Protein AF-A0A327RS20-F1 (afdb_monomer)

Organism: NCBI:txid188932

Solvent-accessible surface area (backbone atoms only — not comparable to full-atom values): 14184 Å² total; per-residue (Å²): 137,84,82,77,78,81,76,79,74,78,76,72,39,46,34,54,63,56,51,55,46,51,75,77,32,100,65,52,97,53,67,91,37,79,45,35,39,36,22,30,31,40,72,66,83,65,74,75,56,94,64,29,36,74,29,38,33,25,24,76,92,43,95,42,57,36,40,31,38,34,41,59,78,61,49,75,76,58,55,66,56,35,26,35,31,33,29,26,34,62,42,77,47,77,73,51,96,92,40,71,48,65,34,37,40,52,74,46,79,79,44,73,41,81,66,62,36,78,44,50,72,76,53,45,53,52,52,49,54,48,62,73,67,46,86,60,60,56,70,60,51,53,52,49,34,55,73,70,76,40,60,52,36,36,41,36,39,28,37,70,90,58,80,55,67,64,56,50,54,60,74,60,35,81,91,48,50,88,56,42,45,77,42,84,44,71,35,53,72,65,37,60,68,49,49,53,52,49,55,74,71,49,92,67,48,66,79,32,39,71,41,85,51,80,79,94,75,88,50,70,67,44,69,72,35,64,70,54,48,51,54,51,64,74,46,52,54,60,69,83,87,132

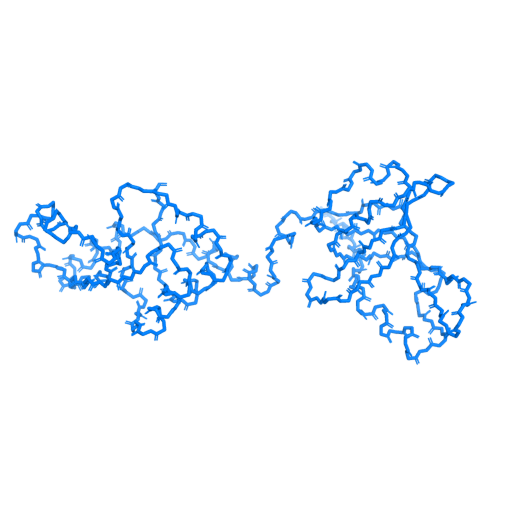Structure (mmCIF, N/CA/C/O backbone):
data_AF-A0A327RS20-F1
#
_entry.id   AF-A0A327RS20-F1
#
loop_
_atom_site.group_PDB
_atom_site.id
_atom_site.type_symbol
_atom_site.label_atom_id
_atom_site.label_alt_id
_atom_site.label_comp_id
_atom_site.label_asym_id
_atom_site.label_entity_id
_atom_site.label_seq_id
_atom_site.pdbx_PDB_ins_code
_atom_site.Cartn_x
_atom_site.Cartn_y
_atom_site.Cartn_z
_atom_site.occupancy
_atom_site.B_iso_or_equiv
_atom_site.auth_seq_id
_atom_site.auth_comp_id
_atom_site.auth_asym_id
_atom_site.auth_atom_id
_atom_site.pdbx_PDB_model_num
ATOM 1 N N . MET A 1 1 ? 6.633 -42.387 -8.926 1.00 34.69 1 MET A N 1
ATOM 2 C CA . MET A 1 1 ? 7.383 -41.330 -8.216 1.00 34.69 1 MET A CA 1
ATOM 3 C C . MET A 1 1 ? 7.600 -40.194 -9.208 1.00 34.69 1 MET A C 1
ATOM 5 O O . MET A 1 1 ? 8.486 -40.287 -10.042 1.00 34.69 1 MET A O 1
ATOM 9 N N . GLN A 1 2 ? 6.684 -39.222 -9.250 1.00 31.64 2 GLN A N 1
ATOM 10 C CA . GLN A 1 2 ? 6.751 -38.105 -10.198 1.00 31.64 2 GLN A CA 1
ATOM 11 C C . GLN A 1 2 ? 7.570 -36.980 -9.565 1.00 31.64 2 GLN A C 1
ATOM 13 O O . GLN A 1 2 ? 7.141 -36.352 -8.600 1.00 31.64 2 GLN A O 1
ATOM 18 N N . THR A 1 3 ? 8.768 -36.761 -10.093 1.00 33.66 3 THR A N 1
ATOM 19 C CA . THR A 1 3 ? 9.611 -35.603 -9.806 1.00 33.66 3 THR A CA 1
ATOM 20 C C . THR A 1 3 ? 8.895 -34.351 -10.307 1.00 33.66 3 THR A C 1
ATOM 22 O O . THR A 1 3 ? 8.818 -34.096 -11.509 1.00 33.66 3 THR A O 1
ATOM 25 N N . ARG A 1 4 ? 8.337 -33.568 -9.379 1.00 33.25 4 ARG A N 1
ATOM 26 C CA . ARG A 1 4 ? 7.899 -32.200 -9.662 1.00 33.25 4 ARG A CA 1
ATOM 27 C C . ARG A 1 4 ? 9.139 -31.394 -10.050 1.00 33.25 4 ARG A C 1
ATOM 29 O O . ARG A 1 4 ? 10.026 -31.203 -9.224 1.00 33.25 4 ARG A O 1
ATOM 36 N N . LYS A 1 5 ? 9.206 -30.951 -11.309 1.00 33.50 5 LYS A N 1
ATOM 37 C CA . LYS A 1 5 ? 10.106 -29.873 -11.728 1.00 33.50 5 LYS A CA 1
ATOM 38 C C . LYS A 1 5 ? 9.720 -28.634 -10.919 1.00 33.50 5 LYS A C 1
ATOM 40 O O . LYS A 1 5 ? 8.650 -28.077 -11.148 1.00 33.50 5 LYS A O 1
ATOM 45 N N . ASN A 1 6 ? 10.557 -28.248 -9.960 1.00 32.69 6 ASN A N 1
ATOM 46 C CA . ASN A 1 6 ? 10.561 -26.881 -9.455 1.00 32.69 6 ASN A CA 1
ATOM 47 C C . ASN A 1 6 ? 10.967 -26.008 -10.643 1.00 32.69 6 ASN A C 1
ATOM 49 O O . ASN A 1 6 ? 12.078 -26.133 -11.151 1.00 32.69 6 ASN A O 1
ATOM 53 N N . ILE A 1 7 ? 10.024 -25.234 -11.167 1.00 41.06 7 ILE A N 1
ATOM 54 C CA . ILE A 1 7 ? 10.326 -24.178 -12.126 1.00 41.06 7 ILE A CA 1
ATOM 55 C C . ILE A 1 7 ? 10.835 -23.032 -11.255 1.00 41.06 7 ILE A C 1
ATOM 57 O O . ILE A 1 7 ? 10.050 -22.458 -10.501 1.00 41.06 7 ILE A O 1
ATOM 61 N N . ASP A 1 8 ? 12.144 -22.780 -11.282 1.00 44.31 8 ASP A N 1
ATOM 62 C CA . ASP A 1 8 ? 12.759 -21.669 -10.555 1.00 44.31 8 ASP A CA 1
ATOM 63 C C . ASP A 1 8 ? 12.060 -20.366 -10.964 1.00 44.31 8 ASP A C 1
ATOM 65 O O . ASP A 1 8 ? 12.085 -19.976 -12.135 1.00 44.31 8 ASP A O 1
ATOM 69 N N . LYS A 1 9 ? 11.387 -19.708 -10.010 1.00 49.38 9 LYS A N 1
ATOM 70 C CA . LYS A 1 9 ? 10.829 -18.369 -10.230 1.00 49.38 9 LYS A CA 1
ATOM 71 C C . LYS A 1 9 ? 12.007 -17.444 -10.580 1.00 49.38 9 LYS A C 1
ATOM 73 O O . LYS A 1 9 ? 13.006 -17.475 -9.855 1.00 49.38 9 LYS A O 1
ATOM 78 N N . PRO A 1 10 ? 11.934 -16.648 -11.664 1.00 59.75 10 PRO A N 1
ATOM 79 C CA . PRO A 1 10 ? 13.003 -15.716 -11.999 1.00 59.75 10 PRO A CA 1
ATOM 80 C C . PRO A 1 10 ? 13.265 -14.771 -10.823 1.00 59.75 10 PRO A C 1
ATOM 82 O O . PRO A 1 10 ? 12.340 -14.371 -10.116 1.00 59.75 10 PRO A O 1
ATOM 85 N N . PHE A 1 11 ? 14.538 -14.442 -10.599 1.00 71.12 11 PHE A N 1
ATOM 86 C CA . PHE A 1 11 ? 14.925 -13.523 -9.536 1.00 71.12 11 PHE A CA 1
ATOM 87 C C . PHE A 1 11 ? 14.352 -12.129 -9.829 1.00 71.12 11 PHE A C 1
ATOM 89 O O . PHE A 1 11 ? 14.572 -11.579 -10.909 1.00 71.12 11 PHE A O 1
ATOM 96 N N . THR A 1 12 ? 13.623 -11.573 -8.865 1.00 79.94 12 THR A N 1
ATOM 97 C CA . THR A 1 12 ? 12.959 -10.272 -8.982 1.00 79.94 12 THR A CA 1
ATOM 98 C C . THR A 1 12 ? 13.826 -9.178 -8.362 1.00 79.94 12 THR A C 1
ATOM 100 O O . THR A 1 12 ? 14.271 -9.301 -7.222 1.00 79.94 12 THR A O 1
ATOM 103 N N . TYR A 1 13 ? 14.047 -8.089 -9.096 1.00 81.69 13 TYR A N 1
ATOM 104 C CA . TYR A 1 13 ? 14.856 -6.950 -8.667 1.00 81.69 13 TYR A CA 1
ATOM 105 C C . TYR A 1 13 ? 13.998 -5.736 -8.302 1.00 81.69 13 TYR A C 1
ATOM 107 O O . TYR A 1 13 ? 12.949 -5.488 -8.895 1.00 81.69 13 TYR A O 1
ATOM 115 N N . TYR A 1 14 ? 14.491 -4.926 -7.366 1.00 81.25 14 TYR A N 1
ATOM 116 C CA . TYR A 1 14 ? 13.910 -3.624 -7.042 1.00 81.25 14 TYR A CA 1
ATOM 117 C C . TYR A 1 14 ? 14.584 -2.493 -7.841 1.00 81.25 14 TYR A C 1
ATOM 119 O O . TYR A 1 14 ? 15.790 -2.580 -8.105 1.00 81.25 14 TYR A O 1
ATOM 127 N N . PRO A 1 15 ? 13.866 -1.393 -8.155 1.00 85.12 15 PRO A N 1
ATOM 128 C CA . PRO A 1 15 ? 14.416 -0.247 -8.878 1.00 85.12 15 PRO A CA 1
ATOM 129 C C . PRO A 1 15 ? 15.707 0.309 -8.265 1.00 85.12 15 PRO A C 1
ATOM 131 O O . PRO A 1 15 ? 16.679 0.521 -8.987 1.00 85.12 15 PRO A O 1
ATOM 134 N N . TRP A 1 16 ? 15.763 0.466 -6.938 1.00 78.19 16 TRP A N 1
ATOM 135 C CA . TRP A 1 16 ? 16.943 0.985 -6.234 1.00 78.19 16 TRP A CA 1
ATOM 136 C C . TRP A 1 16 ? 18.205 0.150 -6.477 1.00 78.19 16 TRP A C 1
ATOM 138 O O . TRP A 1 16 ? 19.289 0.694 -6.686 1.00 78.19 16 TRP A O 1
ATOM 148 N N . TYR A 1 17 ? 18.068 -1.179 -6.504 1.00 77.88 17 TYR A N 1
ATOM 149 C CA . TYR A 1 17 ? 19.199 -2.083 -6.684 1.00 77.88 17 TYR A CA 1
ATOM 150 C C . TYR A 1 17 ? 19.793 -1.922 -8.081 1.00 77.88 17 TYR A C 1
ATOM 152 O O . TYR A 1 17 ? 21.011 -1.848 -8.240 1.00 77.88 17 TYR A O 1
ATOM 160 N N . ILE A 1 18 ? 18.925 -1.800 -9.087 1.00 82.94 18 ILE A N 1
ATOM 161 C CA . ILE A 1 18 ? 19.321 -1.565 -10.474 1.00 82.94 18 ILE A CA 1
ATOM 162 C C . ILE A 1 18 ? 20.038 -0.222 -10.589 1.00 82.94 18 ILE A C 1
ATOM 164 O O . ILE A 1 18 ? 21.162 -0.172 -11.083 1.00 82.94 18 ILE A O 1
ATOM 168 N N . LEU A 1 19 ? 19.425 0.852 -10.091 1.00 84.06 19 LEU A N 1
ATOM 169 C CA . LEU A 1 19 ? 19.996 2.197 -10.164 1.00 84.06 19 LEU A CA 1
ATOM 170 C C . LEU A 1 19 ? 21.362 2.273 -9.476 1.00 84.06 19 LEU A C 1
ATOM 172 O O . LEU A 1 19 ? 22.294 2.845 -10.034 1.00 84.06 19 LEU A O 1
ATOM 176 N N . ASN A 1 20 ? 21.524 1.625 -8.321 1.00 80.25 20 ASN A N 1
ATOM 177 C CA . ASN A 1 20 ? 22.802 1.591 -7.618 1.00 80.25 20 ASN A CA 1
ATOM 178 C C . ASN A 1 20 ? 23.910 0.882 -8.424 1.00 80.25 20 ASN A C 1
ATOM 180 O O . ASN A 1 20 ? 25.063 1.305 -8.381 1.00 80.25 20 ASN A O 1
ATOM 184 N N . GLN A 1 21 ? 23.588 -0.157 -9.204 1.00 79.06 21 GLN A N 1
ATOM 185 C CA . GLN A 1 21 ? 24.579 -0.803 -10.078 1.00 79.06 21 GLN A CA 1
ATOM 186 C C . GLN A 1 21 ? 25.060 0.136 -11.196 1.00 79.06 21 GLN A C 1
ATOM 188 O O . GLN A 1 21 ? 26.256 0.194 -11.472 1.00 79.06 21 GLN A O 1
ATOM 193 N 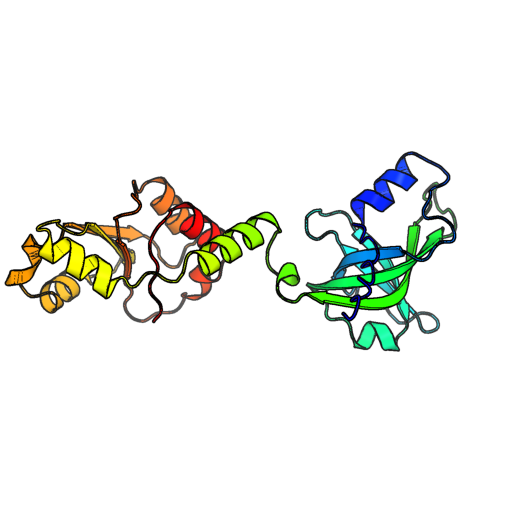N . TYR A 1 22 ? 24.155 0.909 -11.803 1.00 81.62 22 TYR A N 1
ATOM 194 C CA . TYR A 1 22 ? 24.504 1.856 -12.872 1.00 81.62 22 TYR A CA 1
ATOM 195 C C . TYR A 1 22 ? 25.132 3.160 -12.358 1.00 81.62 22 TYR A C 1
ATOM 197 O O . TYR A 1 22 ? 25.942 3.760 -13.056 1.00 81.62 22 TYR A O 1
ATOM 205 N N . ASN A 1 23 ? 24.818 3.590 -11.134 1.00 79.25 23 ASN A N 1
ATOM 206 C CA . ASN A 1 23 ? 25.455 4.764 -10.527 1.00 79.25 23 ASN A CA 1
ATOM 207 C C . ASN A 1 23 ? 26.955 4.550 -10.293 1.00 79.25 23 ASN A C 1
ATOM 209 O O . ASN A 1 23 ? 27.739 5.490 -10.394 1.00 79.25 23 ASN A O 1
ATOM 213 N N . ASN A 1 24 ? 27.350 3.314 -9.988 1.00 74.56 24 ASN A N 1
ATOM 214 C CA . ASN A 1 24 ? 28.729 2.976 -9.644 1.00 74.56 24 ASN A CA 1
ATOM 215 C C . ASN A 1 24 ? 29.522 2.387 -10.821 1.00 74.56 24 ASN A C 1
ATOM 217 O O . ASN A 1 24 ? 30.706 2.090 -10.665 1.00 74.56 24 ASN A O 1
ATOM 221 N N . SER A 1 25 ? 28.897 2.195 -11.989 1.00 75.00 25 SER A N 1
ATOM 222 C CA . SER A 1 25 ? 29.542 1.568 -13.142 1.00 75.00 25 SER A CA 1
ATOM 223 C C . SER A 1 25 ? 28.918 1.977 -14.475 1.00 75.00 25 SER A C 1
ATOM 225 O O . SER A 1 25 ? 27.702 2.039 -14.637 1.00 75.00 25 SER A O 1
ATOM 227 N N . LEU A 1 26 ? 29.769 2.164 -15.488 1.00 73.00 26 LEU A N 1
ATOM 228 C CA . LEU A 1 26 ? 29.335 2.392 -16.868 1.00 73.00 26 LEU A CA 1
ATOM 229 C C . LEU A 1 26 ? 28.806 1.126 -17.550 1.00 73.00 26 LEU A C 1
ATOM 231 O O . LEU A 1 26 ? 28.263 1.236 -18.644 1.00 73.00 26 LEU A O 1
ATOM 235 N N . SER A 1 27 ? 28.935 -0.052 -16.944 1.00 76.31 27 SER A N 1
ATOM 236 C CA . SER A 1 27 ? 28.357 -1.319 -17.407 1.00 76.31 27 SER A CA 1
ATOM 237 C C . SER A 1 27 ? 27.755 -2.096 -16.241 1.00 76.31 27 SER A C 1
ATOM 239 O O . SER A 1 27 ? 28.221 -1.998 -15.107 1.00 76.31 27 SER A O 1
ATOM 241 N N . SER A 1 28 ? 26.713 -2.873 -16.510 1.00 80.75 28 SER A N 1
ATOM 242 C CA . SER A 1 28 ? 26.044 -3.684 -15.497 1.00 80.75 28 SER A CA 1
ATOM 243 C C . SER A 1 28 ? 25.786 -5.094 -16.011 1.00 80.75 28 SER A C 1
ATOM 245 O O . SER A 1 28 ? 25.620 -5.317 -17.208 1.00 80.75 28 SER A O 1
ATOM 247 N N . ASN A 1 29 ? 25.669 -6.052 -15.092 1.00 78.31 29 ASN A N 1
ATOM 248 C CA . ASN A 1 29 ? 25.268 -7.426 -15.410 1.00 78.31 29 ASN A CA 1
ATOM 249 C C . ASN A 1 29 ? 23.836 -7.527 -15.968 1.00 78.31 29 ASN A C 1
ATOM 251 O O . ASN A 1 29 ? 23.431 -8.601 -16.414 1.00 78.31 29 ASN A O 1
ATOM 255 N N . PHE A 1 30 ? 23.081 -6.426 -15.935 1.00 81.75 30 PHE A N 1
ATOM 256 C CA . PHE A 1 30 ? 21.752 -6.305 -16.524 1.00 81.75 30 PHE A CA 1
ATOM 257 C C . PHE A 1 30 ? 21.759 -5.908 -18.005 1.00 81.75 30 PHE A C 1
ATOM 259 O O . PHE A 1 30 ? 20.736 -6.055 -18.670 1.00 81.75 30 PHE A O 1
ATOM 266 N N . ASP A 1 31 ? 22.880 -5.408 -18.535 1.00 81.00 31 ASP A N 1
ATOM 267 C CA . ASP A 1 31 ? 22.943 -4.952 -19.924 1.00 81.00 31 ASP A CA 1
ATOM 268 C C . ASP A 1 31 ? 22.644 -6.122 -20.890 1.00 81.00 31 ASP A C 1
ATOM 270 O O . ASP A 1 31 ? 23.288 -7.173 -20.845 1.00 81.00 31 ASP A O 1
ATOM 274 N N . GLY A 1 32 ? 21.652 -5.935 -21.771 1.00 76.88 32 GLY A N 1
ATOM 275 C CA . GLY A 1 32 ? 21.277 -6.907 -22.806 1.00 76.88 32 GLY A CA 1
ATOM 276 C C . GLY A 1 32 ? 20.544 -8.158 -22.307 1.00 76.88 32 GLY A C 1
ATOM 277 O O . GLY A 1 32 ? 20.519 -9.157 -23.026 1.00 76.88 32 GLY A O 1
ATOM 278 N N . ARG A 1 33 ? 19.977 -8.133 -21.092 1.00 85.69 33 ARG A N 1
ATOM 279 C CA . ARG A 1 33 ? 19.215 -9.253 -20.520 1.00 85.69 33 ARG A CA 1
ATOM 280 C C . ARG A 1 33 ? 17.792 -8.850 -20.165 1.00 85.69 33 ARG A C 1
ATOM 282 O O . ARG A 1 33 ? 17.560 -7.735 -19.701 1.00 85.69 33 ARG A O 1
ATOM 289 N N . ASP A 1 34 ? 16.888 -9.813 -20.305 1.00 89.31 34 ASP A N 1
ATOM 290 C CA . ASP A 1 34 ? 15.559 -9.731 -19.713 1.00 89.31 34 ASP A CA 1
ATOM 291 C C . ASP A 1 34 ? 15.658 -9.989 -18.205 1.00 89.31 34 ASP A C 1
ATOM 293 O O . ASP A 1 34 ? 16.307 -10.939 -17.751 1.00 89.31 34 ASP A O 1
ATOM 297 N N . ILE A 1 35 ? 15.046 -9.106 -17.427 1.00 90.19 35 ILE A N 1
ATOM 298 C CA . ILE A 1 35 ? 15.015 -9.123 -15.971 1.00 90.19 35 ILE A CA 1
ATOM 299 C C . ILE A 1 35 ? 13.602 -8.828 -15.483 1.00 90.19 35 ILE A C 1
ATOM 301 O O . ILE A 1 35 ? 12.859 -8.062 -16.095 1.00 90.19 35 ILE A O 1
ATOM 305 N N . VAL A 1 36 ? 13.257 -9.382 -14.322 1.00 90.75 36 VAL A N 1
ATOM 306 C CA . VAL A 1 36 ? 12.008 -9.045 -13.641 1.00 90.75 36 VAL A CA 1
ATOM 307 C C . VAL A 1 36 ? 12.268 -7.917 -12.654 1.00 90.75 36 VAL A C 1
ATOM 309 O O . VAL A 1 36 ? 13.111 -8.045 -11.767 1.00 90.75 36 VAL A O 1
ATOM 312 N N . VAL A 1 37 ? 11.532 -6.819 -12.794 1.00 90.62 37 VAL A N 1
ATOM 313 C CA . VAL A 1 37 ? 11.577 -5.665 -11.894 1.00 90.62 37 VAL A CA 1
ATOM 314 C C . VAL A 1 37 ? 10.221 -5.495 -11.236 1.00 90.62 37 VAL A C 1
ATOM 316 O O . VAL A 1 37 ? 9.191 -5.538 -11.911 1.00 90.62 37 VAL A O 1
ATOM 319 N N . CYS A 1 38 ? 10.205 -5.294 -9.923 1.00 90.12 38 CYS A N 1
ATOM 320 C CA . CYS A 1 38 ? 8.968 -5.118 -9.180 1.00 90.12 38 CYS A CA 1
ATOM 321 C C . CYS A 1 38 ? 8.825 -3.742 -8.542 1.00 90.12 38 CYS A C 1
ATOM 323 O O . CYS A 1 38 ? 9.804 -3.087 -8.183 1.00 90.12 38 CYS A O 1
ATOM 325 N N . GLY A 1 39 ? 7.583 -3.299 -8.383 1.00 89.56 39 GLY A N 1
ATOM 326 C CA . GLY A 1 39 ? 7.296 -2.025 -7.744 1.00 89.56 39 GLY A CA 1
ATOM 327 C C . GLY A 1 39 ? 5.856 -1.570 -7.912 1.00 89.56 39 GLY A C 1
ATOM 328 O O . GLY A 1 39 ? 5.022 -2.256 -8.503 1.00 89.56 39 GLY A O 1
ATOM 329 N N . ILE A 1 40 ? 5.574 -0.388 -7.376 1.00 89.94 40 ILE A N 1
ATOM 330 C CA . ILE A 1 40 ? 4.295 0.295 -7.508 1.00 89.94 40 ILE A CA 1
ATOM 331 C C . ILE A 1 40 ? 4.279 1.055 -8.830 1.00 89.94 40 ILE A C 1
ATOM 333 O O . ILE A 1 40 ? 5.086 1.960 -9.056 1.00 89.94 40 ILE A O 1
ATOM 337 N N . TYR A 1 41 ? 3.349 0.692 -9.706 1.00 93.50 41 TYR A N 1
ATOM 338 C CA . TYR A 1 41 ? 3.153 1.385 -10.970 1.00 93.50 41 TYR A CA 1
ATOM 339 C C . TYR A 1 41 ? 2.551 2.774 -10.737 1.00 93.50 41 TYR A C 1
ATOM 341 O O . TYR A 1 41 ? 1.564 2.921 -10.012 1.00 93.50 41 TYR A O 1
ATOM 349 N N . LYS A 1 42 ? 3.110 3.796 -11.384 1.00 93.19 42 LYS A N 1
ATOM 350 C CA . LYS A 1 42 ? 2.607 5.168 -11.354 1.00 93.19 42 LYS A CA 1
ATOM 351 C C . LYS A 1 42 ? 2.352 5.663 -12.771 1.00 93.19 42 LYS A C 1
ATOM 353 O O . LYS A 1 42 ? 3.285 5.871 -13.545 1.00 93.19 42 LYS A O 1
ATOM 358 N N . ASP A 1 43 ? 1.081 5.908 -13.073 1.00 93.19 43 ASP A N 1
ATOM 359 C CA . ASP A 1 43 ? 0.674 6.516 -14.337 1.00 93.19 43 ASP A CA 1
ATOM 360 C C . ASP A 1 43 ? 1.000 8.014 -14.327 1.00 93.19 43 ASP A C 1
ATOM 362 O O . ASP A 1 43 ? 0.468 8.782 -13.517 1.00 93.19 43 ASP A O 1
ATOM 366 N N . ASN A 1 44 ? 1.858 8.444 -15.250 1.00 90.31 44 ASN A N 1
ATOM 367 C CA . ASN A 1 44 ? 2.251 9.844 -15.372 1.00 90.31 44 ASN A CA 1
ATOM 368 C C . ASN A 1 44 ? 1.265 10.680 -16.200 1.00 90.31 44 ASN A C 1
ATOM 370 O O . ASN A 1 44 ? 1.517 11.866 -16.424 1.00 90.31 44 ASN A O 1
ATOM 374 N N . LYS A 1 45 ? 0.154 10.087 -16.664 1.00 84.50 45 LYS A N 1
ATOM 375 C CA . LYS A 1 45 ? -0.886 10.726 -17.490 1.00 84.50 45 LYS A CA 1
ATOM 376 C C . LYS A 1 45 ? -0.319 11.403 -18.743 1.00 84.50 45 LYS A C 1
ATOM 378 O O . LYS A 1 45 ? -0.861 12.396 -19.231 1.00 84.50 45 LYS A O 1
ATOM 383 N N . ARG A 1 46 ? 0.806 10.894 -19.252 1.00 78.00 46 ARG A N 1
ATOM 384 C CA . ARG A 1 46 ? 1.461 11.414 -20.456 1.00 78.00 46 ARG A CA 1
ATOM 385 C C . ARG A 1 46 ? 0.787 10.864 -21.707 1.00 78.00 46 ARG A C 1
ATOM 387 O O . ARG A 1 46 ? 0.239 9.765 -21.702 1.00 78.00 46 ARG A O 1
ATOM 394 N N . SER A 1 47 ? 0.847 11.647 -22.781 1.00 80.94 47 SER A N 1
ATOM 395 C CA . SER A 1 47 ? 0.298 11.247 -24.078 1.00 80.94 47 SER A CA 1
ATOM 396 C C . SER A 1 47 ? 1.070 10.063 -24.664 1.00 80.94 47 SER A C 1
ATOM 398 O O . SER A 1 47 ? 2.282 9.953 -24.469 1.00 80.94 47 SER A O 1
ATOM 400 N N . ASN A 1 48 ? 0.359 9.212 -25.405 1.00 85.25 48 ASN A N 1
ATOM 401 C CA . ASN A 1 48 ? 0.943 8.126 -26.185 1.00 85.25 48 ASN A CA 1
ATOM 402 C C . ASN A 1 48 ? 1.940 8.702 -27.203 1.00 85.25 48 ASN A C 1
ATOM 404 O O . ASN A 1 48 ? 1.594 9.597 -27.978 1.00 85.25 48 ASN A O 1
ATOM 408 N N . TYR A 1 49 ? 3.171 8.197 -27.195 1.00 83.69 49 TYR A N 1
ATOM 409 C CA . TYR A 1 49 ? 4.197 8.557 -28.162 1.00 83.69 49 TYR A CA 1
ATOM 410 C C . TYR A 1 49 ? 4.589 7.320 -28.967 1.00 8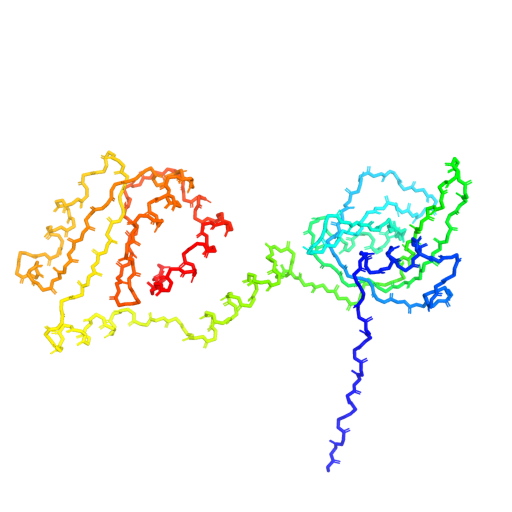3.69 49 TYR A C 1
ATOM 412 O O . TYR A 1 49 ? 5.291 6.436 -28.476 1.00 83.69 49 TYR A O 1
ATOM 420 N N . ASN A 1 50 ? 4.134 7.269 -30.221 1.00 85.38 50 ASN A N 1
ATOM 421 C CA . ASN A 1 50 ? 4.428 6.187 -31.165 1.00 85.38 50 ASN A CA 1
ATOM 422 C C . ASN A 1 50 ? 4.048 4.777 -30.654 1.00 85.38 50 ASN A C 1
ATOM 424 O O . ASN A 1 50 ? 4.802 3.823 -30.828 1.00 85.38 50 ASN A O 1
ATOM 428 N N . GLY A 1 51 ? 2.900 4.648 -29.984 1.00 86.31 51 GLY A N 1
ATOM 429 C CA . GLY A 1 51 ? 2.398 3.383 -29.435 1.00 86.31 51 GLY A CA 1
ATOM 430 C C . GLY A 1 51 ? 2.900 3.050 -28.026 1.00 86.31 51 GLY A C 1
ATOM 431 O O . GLY A 1 51 ? 2.541 1.998 -27.494 1.00 86.31 51 GLY A O 1
ATOM 432 N N . PHE A 1 52 ? 3.704 3.928 -27.416 1.00 92.00 52 PHE A N 1
ATOM 433 C CA . PHE A 1 52 ? 4.301 3.713 -26.100 1.00 92.00 52 PHE A CA 1
ATOM 434 C C . PHE A 1 52 ? 3.988 4.838 -25.114 1.00 92.00 52 PHE A C 1
ATOM 436 O O . PHE A 1 52 ? 3.827 6.005 -25.478 1.00 92.00 52 PHE A O 1
ATOM 443 N N . TYR A 1 53 ? 3.987 4.474 -23.838 1.00 94.00 53 TYR A N 1
ATOM 444 C CA . TYR A 1 53 ? 3.861 5.372 -22.700 1.00 94.00 53 TYR A CA 1
ATOM 445 C C . TYR A 1 53 ? 5.123 5.319 -21.848 1.00 94.00 53 TYR A C 1
ATOM 447 O O . TYR A 1 53 ? 5.785 4.284 -21.761 1.00 94.00 53 TYR A O 1
ATOM 455 N N . TYR A 1 54 ? 5.437 6.451 -21.222 1.00 93.69 54 TYR A N 1
ATOM 456 C CA . TYR A 1 54 ? 6.599 6.620 -20.355 1.00 93.69 54 TYR A CA 1
ATOM 457 C C . TYR A 1 54 ? 6.132 6.957 -18.942 1.00 93.69 54 TYR A C 1
ATOM 459 O O . TYR A 1 54 ? 5.910 8.126 -18.605 1.00 93.69 54 TYR A O 1
ATOM 467 N N . ASP A 1 55 ? 5.987 5.909 -18.146 1.00 95.19 55 ASP A N 1
ATOM 468 C CA . ASP A 1 55 ? 5.479 5.933 -16.778 1.00 95.19 55 ASP A CA 1
ATOM 469 C C . ASP A 1 55 ? 6.602 5.599 -15.792 1.00 95.19 55 ASP A C 1
ATOM 471 O O . ASP A 1 55 ? 7.756 5.460 -16.199 1.00 95.19 55 ASP A O 1
ATOM 475 N N . ASP A 1 56 ? 6.289 5.475 -14.504 1.00 94.56 56 ASP A N 1
ATOM 476 C CA . ASP A 1 56 ? 7.282 5.116 -13.492 1.00 94.56 56 ASP A CA 1
ATOM 477 C C . ASP A 1 56 ? 6.887 3.830 -12.754 1.00 94.56 56 ASP A C 1
ATOM 479 O O . ASP A 1 56 ? 5.708 3.545 -12.528 1.00 94.56 56 ASP A O 1
ATOM 483 N N . LEU A 1 57 ? 7.900 3.061 -12.359 1.00 94.00 57 LEU A N 1
ATOM 484 C CA . LEU A 1 57 ? 7.789 1.940 -11.435 1.00 94.00 57 LEU A CA 1
ATOM 485 C C . LEU A 1 57 ? 8.619 2.274 -10.196 1.00 94.00 57 LEU A C 1
ATOM 487 O O . LEU A 1 57 ? 9.845 2.368 -10.267 1.00 94.00 57 LEU A O 1
ATOM 491 N N . ILE A 1 58 ? 7.939 2.507 -9.078 1.00 90.88 58 ILE A N 1
ATOM 492 C CA . ILE A 1 58 ? 8.545 2.984 -7.830 1.00 90.88 58 ILE A CA 1
ATOM 493 C C . ILE A 1 58 ? 8.796 1.795 -6.909 1.00 90.88 58 ILE A C 1
ATOM 495 O O . ILE A 1 58 ? 7.969 0.884 -6.833 1.00 90.88 58 ILE A O 1
ATOM 499 N N . GLY A 1 59 ? 9.930 1.785 -6.211 1.00 80.88 59 GLY A N 1
ATOM 500 C CA . GLY A 1 59 ? 10.205 0.792 -5.183 1.00 80.88 59 GLY A CA 1
ATOM 501 C C . GLY A 1 59 ? 9.070 0.723 -4.158 1.00 80.88 59 GLY A C 1
ATOM 502 O O . GLY A 1 59 ? 8.489 1.726 -3.765 1.00 80.88 59 GLY A O 1
ATOM 503 N N . HIS A 1 60 ? 8.723 -0.482 -3.714 1.00 69.19 60 HIS A N 1
ATOM 504 C CA . HIS A 1 60 ? 7.715 -0.632 -2.663 1.00 69.19 60 HIS A CA 1
ATOM 505 C C . HIS A 1 60 ? 8.233 -0.160 -1.289 1.00 69.19 60 HIS A C 1
ATOM 507 O O . HIS A 1 60 ? 7.485 0.412 -0.500 1.00 69.19 60 HIS A O 1
ATOM 513 N N . ASN A 1 61 ? 9.530 -0.363 -1.041 1.00 65.12 61 ASN A N 1
ATOM 514 C CA . ASN A 1 61 ? 10.218 -0.013 0.203 1.00 65.12 61 ASN A CA 1
ATOM 515 C C . ASN A 1 61 ? 11.159 1.204 0.045 1.00 65.12 61 ASN A C 1
ATOM 517 O O . ASN A 1 61 ? 11.943 1.480 0.950 1.00 65.12 61 ASN A O 1
ATOM 521 N N . SER A 1 62 ? 11.138 1.903 -1.098 1.00 66.44 62 SER A N 1
ATOM 522 C CA . SER A 1 62 ? 11.981 3.081 -1.343 1.00 66.44 62 SER A CA 1
ATOM 523 C C . SER A 1 62 ? 11.282 4.111 -2.231 1.00 66.44 62 SER A C 1
ATOM 525 O O . SER A 1 62 ? 10.471 3.758 -3.081 1.00 66.44 62 SER A O 1
ATOM 527 N N . ASP A 1 63 ? 11.637 5.388 -2.069 1.00 72.50 63 ASP A N 1
ATOM 528 C CA . ASP A 1 63 ? 11.137 6.478 -2.926 1.00 72.50 63 ASP A CA 1
ATOM 529 C C . ASP A 1 63 ? 11.791 6.485 -4.323 1.00 72.50 63 ASP A C 1
ATOM 531 O O . ASP A 1 63 ? 11.440 7.280 -5.198 1.00 72.50 63 ASP A O 1
ATOM 535 N N . GLU A 1 64 ? 12.761 5.599 -4.548 1.00 78.69 64 GLU A N 1
ATOM 536 C CA . GLU A 1 64 ? 13.479 5.476 -5.808 1.00 78.69 64 GLU A CA 1
ATOM 537 C C . GLU A 1 64 ? 12.639 4.698 -6.820 1.00 78.69 64 GLU A C 1
ATOM 539 O O . GLU A 1 64 ? 12.129 3.608 -6.551 1.00 78.69 64 GLU A O 1
ATOM 544 N N . GLY A 1 65 ? 12.525 5.249 -8.023 1.00 89.12 65 GLY A N 1
ATOM 545 C CA . GLY A 1 65 ? 11.790 4.635 -9.116 1.00 89.12 65 GLY A CA 1
ATOM 546 C C . GLY A 1 65 ? 12.597 4.611 -10.399 1.00 89.12 65 GLY A C 1
ATOM 547 O O . GLY A 1 65 ? 13.514 5.407 -10.601 1.00 89.12 65 GLY A O 1
ATOM 548 N N . ILE A 1 66 ? 12.226 3.693 -11.282 1.00 92.56 66 ILE A N 1
ATOM 549 C CA . ILE A 1 66 ? 12.758 3.619 -12.636 1.00 92.56 66 ILE A CA 1
ATOM 550 C C . ILE A 1 66 ? 11.669 4.005 -13.628 1.00 92.56 66 ILE A C 1
ATOM 552 O O . ILE A 1 66 ? 10.501 3.641 -13.474 1.00 92.56 66 ILE A O 1
ATOM 556 N N . ARG A 1 67 ? 12.056 4.744 -14.668 1.00 94.75 67 ARG A N 1
ATOM 557 C CA . ARG A 1 67 ? 11.148 5.038 -15.771 1.00 94.75 67 ARG A CA 1
ATOM 558 C C . ARG A 1 67 ? 10.906 3.769 -16.568 1.00 94.75 67 ARG A C 1
ATOM 560 O O . ARG A 1 67 ? 11.858 3.119 -16.998 1.00 94.75 67 ARG A O 1
ATOM 567 N N . ILE A 1 68 ? 9.643 3.472 -16.827 1.00 95.69 68 ILE A N 1
ATOM 568 C CA . ILE A 1 68 ? 9.242 2.359 -17.674 1.00 95.69 68 ILE A CA 1
ATOM 569 C C . ILE A 1 68 ? 8.728 2.868 -19.017 1.00 95.69 68 ILE A C 1
ATOM 571 O O . ILE A 1 68 ? 8.073 3.908 -19.099 1.00 95.69 68 ILE A O 1
ATOM 575 N N . LYS A 1 69 ? 9.025 2.121 -20.075 1.00 95.25 69 LYS A N 1
ATOM 576 C CA . LYS A 1 69 ? 8.439 2.278 -21.402 1.00 95.25 69 LYS A CA 1
ATOM 577 C C . LYS A 1 69 ? 7.523 1.089 -21.649 1.00 95.25 69 LYS A C 1
ATOM 579 O O . LYS A 1 69 ? 7.981 -0.051 -21.629 1.00 95.25 69 LYS A O 1
ATOM 584 N N . ILE A 1 70 ? 6.241 1.357 -21.863 1.00 95.75 70 ILE A N 1
ATOM 585 C CA . ILE A 1 70 ? 5.200 0.329 -21.931 1.00 95.75 70 ILE A CA 1
ATOM 586 C C . ILE A 1 70 ? 4.290 0.542 -23.139 1.00 95.75 70 ILE A C 1
ATOM 588 O O . ILE A 1 70 ? 3.932 1.673 -23.464 1.00 95.75 70 ILE A O 1
ATOM 592 N N . GLY A 1 71 ? 3.943 -0.545 -23.829 1.00 95.25 71 GLY A N 1
ATOM 593 C CA . GLY A 1 71 ? 3.005 -0.514 -24.951 1.00 95.25 71 GLY A CA 1
ATOM 594 C C . GLY A 1 71 ? 1.553 -0.352 -24.496 1.00 95.25 71 GLY A C 1
ATOM 595 O O . GLY A 1 71 ? 1.195 -0.727 -23.380 1.00 95.25 71 GLY A O 1
ATOM 596 N N . ASP A 1 72 ? 0.709 0.164 -25.387 1.00 91.31 72 ASP A N 1
ATOM 597 C CA . ASP A 1 72 ? -0.698 0.496 -25.106 1.00 91.31 72 ASP A CA 1
ATOM 598 C C . ASP A 1 72 ? -1.502 -0.675 -24.501 1.00 91.31 72 ASP A C 1
ATOM 600 O O . ASP A 1 72 ? -2.153 -0.544 -23.465 1.00 91.31 72 ASP A O 1
ATOM 604 N N . ILE A 1 73 ? -1.353 -1.872 -25.082 1.00 90.69 73 ILE A N 1
ATOM 605 C CA . ILE A 1 73 ? -2.052 -3.092 -24.641 1.00 90.69 73 ILE A CA 1
ATOM 606 C C . ILE A 1 73 ? -1.696 -3.454 -23.191 1.00 90.69 73 ILE A C 1
ATOM 608 O O . ILE A 1 73 ? -2.574 -3.780 -22.392 1.00 90.69 73 ILE A O 1
ATOM 612 N N . LEU A 1 74 ? -0.409 -3.388 -22.836 1.00 93.12 74 LEU A N 1
ATOM 613 C CA . LEU A 1 74 ? 0.043 -3.706 -21.481 1.00 93.12 74 LEU A CA 1
ATOM 614 C C . LEU A 1 74 ? -0.375 -2.613 -20.496 1.00 93.12 74 LEU A C 1
ATOM 616 O O . LEU A 1 74 ? -0.837 -2.936 -19.403 1.00 93.12 74 LEU A O 1
ATOM 620 N N . LYS A 1 75 ? -0.286 -1.334 -20.889 1.00 93.44 75 LYS A N 1
ATOM 621 C CA . LYS A 1 75 ? -0.719 -0.212 -20.044 1.00 93.44 75 LYS A CA 1
ATOM 622 C C . LYS A 1 75 ? -2.189 -0.328 -19.657 1.00 93.44 75 LYS A C 1
ATOM 624 O O . LYS A 1 75 ? -2.515 -0.080 -18.502 1.00 93.44 75 LYS A O 1
ATOM 629 N N . ALA A 1 76 ? -3.058 -0.762 -20.570 1.00 91.62 76 ALA A N 1
ATOM 630 C CA . ALA A 1 76 ? -4.478 -0.969 -20.280 1.00 91.62 76 ALA A CA 1
ATOM 631 C C . ALA A 1 76 ? -4.740 -2.000 -19.160 1.00 91.62 76 ALA A C 1
ATOM 633 O O . ALA A 1 76 ? -5.805 -1.985 -18.548 1.00 91.62 76 ALA A O 1
ATOM 634 N N . SER A 1 77 ? -3.771 -2.878 -18.875 1.00 91.81 77 SER A N 1
ATOM 635 C CA . SER A 1 77 ? -3.843 -3.878 -17.800 1.00 91.81 77 SER A CA 1
ATOM 636 C C . SER A 1 77 ? -3.238 -3.393 -16.474 1.00 91.81 77 SER A C 1
ATOM 638 O O . SER A 1 77 ? -3.315 -4.100 -15.465 1.00 91.81 77 SER A O 1
ATOM 640 N N . LEU A 1 78 ? -2.633 -2.201 -16.455 1.00 91.44 78 LEU A N 1
ATOM 641 C CA . LEU A 1 78 ? -2.024 -1.615 -15.268 1.00 91.44 78 LEU A CA 1
ATOM 642 C C . LEU A 1 78 ? -2.940 -0.580 -14.613 1.00 91.44 78 LEU A C 1
ATOM 644 O O . LEU A 1 78 ? -3.536 0.273 -15.267 1.00 91.44 78 LEU A O 1
ATOM 648 N N . VAL A 1 79 ? -2.992 -0.614 -13.284 1.00 90.44 79 VAL A N 1
ATOM 649 C CA . VAL A 1 79 ? -3.707 0.368 -12.468 1.00 90.44 79 VAL A CA 1
ATOM 650 C C . VAL A 1 79 ? -2.701 1.113 -11.604 1.00 90.44 79 VAL A C 1
ATOM 652 O O . VAL A 1 79 ? -1.956 0.503 -10.836 1.00 90.44 79 VAL A O 1
ATOM 655 N N . SER A 1 80 ? -2.673 2.441 -11.728 1.00 90.50 80 SER A N 1
ATOM 656 C CA . SER A 1 80 ? -1.771 3.284 -10.937 1.00 90.50 80 SER A CA 1
ATOM 657 C C . SER A 1 80 ? -1.972 3.049 -9.436 1.00 90.50 80 SER A C 1
ATOM 659 O O . SER A 1 80 ? -3.102 2.975 -8.956 1.00 90.50 80 SER A O 1
ATOM 661 N N . GLY A 1 81 ? -0.871 2.963 -8.694 1.00 83.69 81 GLY A N 1
ATOM 662 C CA . GLY A 1 81 ? -0.848 2.649 -7.267 1.00 83.69 81 GLY A CA 1
ATOM 663 C C . GLY A 1 81 ? -0.844 1.152 -6.948 1.00 83.69 81 GLY A C 1
ATOM 664 O O . GLY A 1 81 ? -0.794 0.803 -5.774 1.00 83.69 81 GLY A O 1
ATOM 665 N N . GLN A 1 82 ? -0.882 0.263 -7.948 1.00 87.75 82 GLN A N 1
ATOM 666 C CA . GLN A 1 82 ? -0.805 -1.183 -7.721 1.00 87.75 82 GLN A CA 1
ATOM 667 C C . GLN A 1 82 ? 0.606 -1.740 -7.918 1.00 87.75 82 GLN A C 1
ATOM 669 O O . GLN A 1 82 ? 1.404 -1.190 -8.677 1.00 87.75 82 GLN A O 1
ATOM 674 N N . TYR A 1 83 ? 0.906 -2.827 -7.204 1.00 88.06 83 TYR A N 1
ATOM 675 C CA . TYR A 1 83 ? 2.186 -3.519 -7.279 1.00 88.06 83 TYR A CA 1
ATOM 676 C C . TYR A 1 83 ? 2.194 -4.511 -8.435 1.00 88.06 83 TYR A C 1
ATOM 678 O O . TYR A 1 83 ? 1.281 -5.331 -8.561 1.00 88.06 83 TYR A O 1
ATOM 686 N N . TYR A 1 84 ? 3.255 -4.471 -9.231 1.00 92.00 84 TYR A N 1
ATOM 687 C CA . TYR A 1 84 ? 3.467 -5.375 -10.351 1.00 92.00 84 TYR A CA 1
ATOM 688 C C . TYR A 1 84 ? 4.887 -5.931 -10.341 1.00 92.00 84 TYR A C 1
ATOM 690 O O . TYR A 1 84 ? 5.831 -5.243 -9.953 1.00 92.00 84 TYR A O 1
ATOM 698 N N . GLU A 1 85 ? 5.023 -7.163 -10.824 1.00 92.69 85 GLU A N 1
ATOM 699 C CA . GLU A 1 85 ? 6.284 -7.734 -11.291 1.00 92.69 85 GLU A CA 1
ATOM 700 C C . GLU A 1 85 ? 6.264 -7.664 -12.825 1.00 92.69 85 GLU A C 1
ATOM 702 O O . GLU A 1 85 ? 5.392 -8.248 -13.477 1.00 92.69 85 GLU A O 1
ATOM 707 N N . LEU A 1 86 ? 7.194 -6.908 -13.401 1.00 95.12 86 LEU A N 1
ATOM 708 C CA . LEU A 1 86 ? 7.280 -6.639 -14.834 1.00 95.12 86 LEU A CA 1
ATOM 709 C C . LEU A 1 86 ? 8.567 -7.246 -15.380 1.00 95.12 86 LEU A C 1
ATOM 711 O O . LEU A 1 86 ? 9.640 -6.967 -14.852 1.00 95.12 86 LEU A O 1
ATOM 715 N N . ASN A 1 87 ? 8.478 -8.044 -16.439 1.00 95.12 87 ASN A N 1
ATOM 716 C CA . ASN A 1 87 ? 9.656 -8.534 -17.149 1.00 95.12 87 ASN A CA 1
ATOM 717 C C . ASN A 1 87 ? 9.936 -7.652 -18.371 1.00 95.12 87 ASN A C 1
ATOM 719 O O . ASN A 1 87 ? 9.020 -7.123 -19.011 1.00 95.12 87 ASN A O 1
ATOM 723 N N . GLY A 1 88 ? 11.213 -7.472 -18.672 1.00 94.94 88 GLY A N 1
ATOM 724 C CA . GLY A 1 88 ? 11.690 -6.587 -19.715 1.00 94.94 88 GLY A CA 1
ATOM 725 C C . GLY A 1 88 ? 13.194 -6.377 -19.638 1.00 94.94 88 GLY A C 1
ATOM 726 O O . GLY A 1 88 ? 13.881 -7.014 -18.847 1.00 94.94 88 GLY A O 1
ATOM 727 N N . PHE A 1 89 ? 13.709 -5.433 -20.413 1.00 94.06 89 PHE A N 1
ATOM 728 C CA . PHE A 1 89 ? 15.142 -5.145 -20.466 1.00 94.06 89 PHE A CA 1
ATOM 729 C C . PHE A 1 89 ? 15.426 -3.660 -20.252 1.00 94.06 89 PHE A C 1
ATOM 731 O O . PHE A 1 89 ? 14.584 -2.788 -20.486 1.00 94.06 89 PHE A O 1
ATOM 738 N N . LEU A 1 90 ? 16.646 -3.358 -19.816 1.00 92.44 90 LEU A N 1
ATOM 739 C CA . LEU A 1 90 ? 17.103 -1.986 -19.630 1.00 92.44 90 LEU A CA 1
ATOM 740 C C . LEU A 1 90 ? 17.683 -1.429 -20.927 1.00 92.44 90 LEU A C 1
ATOM 742 O O . LEU A 1 90 ? 18.518 -2.047 -21.583 1.00 92.44 90 LEU A O 1
ATOM 746 N N . GLU A 1 91 ? 17.265 -0.218 -21.260 1.00 90.25 91 GLU A N 1
ATOM 747 C CA . GLU A 1 91 ? 17.797 0.576 -22.353 1.00 90.25 91 GLU A CA 1
ATOM 748 C C . GLU A 1 91 ? 18.345 1.886 -21.797 1.00 90.25 91 GLU A C 1
ATOM 750 O O . GLU A 1 91 ? 17.746 2.546 -20.942 1.00 90.25 91 GLU A O 1
ATOM 755 N N . ARG A 1 92 ? 19.504 2.279 -22.311 1.00 86.75 92 ARG A N 1
ATOM 756 C CA . ARG A 1 92 ? 20.096 3.579 -22.025 1.00 86.75 92 ARG A CA 1
ATOM 757 C C . ARG A 1 92 ? 19.550 4.571 -23.032 1.00 86.75 92 ARG A C 1
ATOM 759 O O . ARG A 1 92 ? 19.729 4.398 -24.235 1.00 86.75 92 ARG A O 1
ATOM 766 N N . GLY A 1 93 ? 18.885 5.608 -22.547 1.00 78.94 93 GLY A N 1
ATOM 767 C CA . GLY A 1 93 ? 18.476 6.705 -23.404 1.00 78.94 93 GLY A CA 1
ATOM 768 C C . GLY A 1 93 ? 19.667 7.567 -23.819 1.00 78.94 93 GLY A C 1
ATOM 769 O O . GLY A 1 93 ? 20.791 7.421 -23.337 1.00 78.94 93 GLY A O 1
ATOM 770 N N . ASN A 1 94 ? 19.399 8.507 -24.719 1.00 80.06 94 ASN A N 1
ATOM 771 C CA . ASN A 1 94 ? 20.409 9.458 -25.165 1.00 80.06 94 ASN A CA 1
ATOM 772 C C . ASN A 1 94 ? 20.886 10.327 -23.998 1.00 80.06 94 ASN A C 1
ATOM 774 O O . ASN A 1 94 ? 20.063 10.883 -23.264 1.00 80.06 94 ASN A O 1
ATOM 778 N N . VAL A 1 95 ? 22.206 10.480 -23.879 1.00 77.31 95 VAL A N 1
ATOM 779 C CA . VAL A 1 95 ? 22.812 11.398 -22.913 1.00 77.31 95 VAL A CA 1
ATOM 780 C C . VAL A 1 95 ? 22.334 12.816 -23.214 1.00 77.31 95 VAL A C 1
ATOM 782 O O . VAL A 1 95 ? 22.468 13.300 -24.340 1.00 77.31 95 VAL A O 1
ATOM 785 N N . LYS A 1 96 ? 21.777 13.483 -22.205 1.00 77.62 96 LYS A N 1
ATOM 786 C CA . LYS A 1 96 ? 21.419 14.906 -22.251 1.00 77.62 96 LYS A CA 1
ATOM 787 C C . LYS A 1 96 ? 21.897 15.568 -20.973 1.00 77.62 96 LYS A C 1
ATOM 789 O O . LYS A 1 96 ? 21.659 15.024 -19.902 1.00 77.62 96 LYS A O 1
ATOM 794 N N . ASP A 1 97 ? 22.573 16.706 -21.093 1.00 81.06 97 ASP A N 1
ATOM 795 C CA . ASP A 1 97 ? 23.067 17.492 -19.952 1.00 81.06 97 ASP A CA 1
ATOM 796 C C . ASP A 1 97 ? 23.840 16.643 -18.923 1.00 81.06 97 ASP A C 1
ATOM 798 O O . ASP A 1 97 ? 23.610 16.720 -17.719 1.00 81.06 97 ASP A O 1
ATOM 802 N N . SER A 1 98 ? 24.734 15.775 -19.419 1.00 75.00 98 SER A N 1
ATOM 803 C CA . SER A 1 98 ? 25.523 14.817 -18.621 1.00 75.00 98 SER A CA 1
ATOM 804 C C . SER A 1 98 ? 24.705 13.793 -17.822 1.00 75.00 98 SER A C 1
ATOM 806 O O . SER A 1 98 ? 25.250 13.104 -16.964 1.00 75.00 98 SER A O 1
ATOM 808 N N . ASN A 1 99 ? 23.415 13.645 -18.125 1.00 76.00 99 ASN 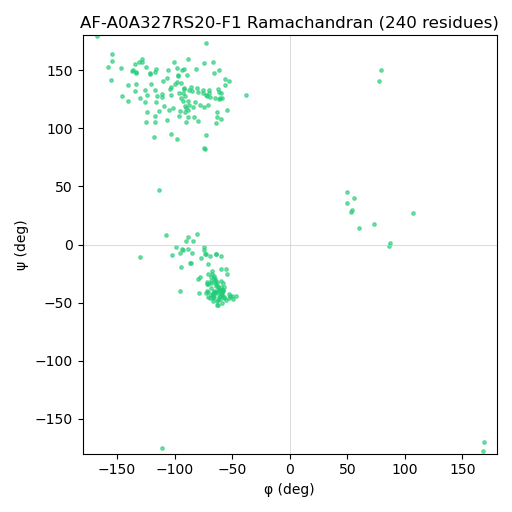A N 1
ATOM 809 C CA . ASN A 1 99 ? 22.540 12.642 -17.539 1.00 76.00 99 ASN A CA 1
ATOM 810 C C . ASN A 1 99 ? 22.306 11.496 -18.532 1.00 76.00 99 ASN A C 1
ATOM 812 O O . ASN A 1 99 ? 21.923 11.731 -19.683 1.00 76.00 99 ASN A O 1
ATOM 816 N N . LEU A 1 100 ? 22.526 10.257 -18.085 1.00 80.62 100 LEU A N 1
ATOM 817 C CA . LEU A 1 100 ? 22.245 9.040 -18.845 1.00 80.62 100 LEU A CA 1
ATOM 818 C C . LEU A 1 100 ? 20.948 8.414 -18.308 1.00 80.62 100 LEU A C 1
ATOM 820 O O . LEU A 1 100 ? 20.990 7.682 -17.320 1.00 80.62 100 LEU A O 1
ATOM 824 N N . PRO A 1 101 ? 19.783 8.692 -18.919 1.00 85.50 101 PRO A N 1
ATOM 825 C CA . PRO A 1 101 ? 18.529 8.146 -18.429 1.00 85.50 101 PRO A CA 1
ATOM 826 C C . PRO A 1 101 ? 18.480 6.638 -18.675 1.00 85.50 101 PRO A C 1
ATOM 828 O O . PRO A 1 101 ? 18.632 6.177 -19.806 1.00 85.50 101 PRO A O 1
ATOM 831 N N . LEU A 1 102 ? 18.212 5.880 -17.620 1.00 89.12 102 LEU A N 1
ATOM 832 C CA . LEU A 1 102 ? 17.924 4.456 -17.708 1.00 89.12 102 LEU A CA 1
ATOM 833 C C . LEU A 1 102 ? 16.412 4.259 -17.870 1.00 89.12 102 LEU A C 1
ATOM 835 O O . LEU A 1 102 ? 15.624 4.818 -17.103 1.00 89.12 102 LEU A O 1
ATOM 839 N N . ILE A 1 103 ? 16.006 3.501 -18.886 1.00 92.94 103 ILE A N 1
ATOM 840 C CA . ILE A 1 103 ? 14.603 3.219 -19.196 1.00 92.94 103 ILE A CA 1
ATOM 841 C C . ILE A 1 103 ? 14.412 1.708 -19.217 1.00 92.94 103 ILE A C 1
ATOM 843 O O . ILE A 1 103 ? 15.125 0.992 -19.912 1.00 92.94 103 ILE A O 1
ATOM 847 N N . PHE A 1 104 ? 13.425 1.221 -18.478 1.00 95.06 104 PHE A N 1
ATOM 848 C CA . PHE A 1 104 ? 13.046 -0.183 -18.492 1.00 95.06 104 PHE A CA 1
ATOM 849 C C . PHE A 1 104 ? 11.954 -0.426 -19.541 1.00 95.06 104 PHE A C 1
ATOM 851 O O . PHE A 1 104 ? 10.849 0.104 -19.427 1.00 95.06 104 PHE A O 1
ATOM 858 N N . ASN A 1 105 ? 12.260 -1.189 -20.587 1.00 95.62 105 ASN A N 1
ATOM 859 C CA . ASN A 1 105 ? 11.304 -1.564 -21.626 1.00 95.62 105 ASN A CA 1
ATOM 860 C C . ASN A 1 105 ? 10.500 -2.774 -21.150 1.00 95.62 105 ASN A C 1
ATOM 862 O O . ASN A 1 105 ? 11.040 -3.872 -21.066 1.00 95.62 105 ASN A O 1
ATOM 866 N N . VAL A 1 106 ? 9.217 -2.570 -20.856 1.00 96.25 106 VAL A N 1
ATOM 867 C CA . VAL A 1 106 ? 8.330 -3.620 -20.343 1.00 96.25 106 VAL A CA 1
ATOM 868 C C . VAL A 1 106 ? 7.890 -4.520 -21.493 1.00 96.25 106 VAL A C 1
ATOM 870 O O . VAL A 1 106 ? 7.244 -4.053 -22.434 1.00 96.25 106 VAL A O 1
ATOM 873 N N . ALA A 1 107 ? 8.216 -5.806 -21.397 1.00 94.88 107 ALA A N 1
ATOM 874 C CA . ALA A 1 107 ? 7.822 -6.829 -22.358 1.00 94.88 107 ALA A CA 1
ATOM 875 C C . ALA A 1 107 ? 6.552 -7.568 -21.915 1.00 94.88 107 ALA A C 1
ATOM 877 O O . ALA A 1 107 ? 5.679 -7.840 -22.737 1.00 94.88 107 ALA A O 1
ATOM 878 N N . GLU A 1 108 ? 6.423 -7.860 -20.619 1.00 94.38 108 GLU A N 1
ATOM 879 C CA . GLU A 1 108 ? 5.282 -8.600 -20.077 1.00 94.38 108 GLU A CA 1
ATOM 880 C C . GLU A 1 108 ? 5.033 -8.285 -18.592 1.00 94.38 108 GLU A C 1
ATOM 882 O O . GLU A 1 108 ? 5.920 -7.843 -17.856 1.00 94.38 108 GLU A O 1
ATOM 887 N N . ILE A 1 109 ? 3.802 -8.539 -18.148 1.00 92.69 109 ILE A N 1
ATOM 888 C CA . ILE A 1 109 ? 3.419 -8.521 -16.734 1.00 92.69 109 ILE A CA 1
ATOM 889 C C . ILE A 1 109 ? 3.495 -9.967 -16.243 1.00 92.69 109 ILE A C 1
ATOM 891 O O . ILE A 1 109 ? 2.680 -10.792 -16.651 1.00 92.69 109 ILE A O 1
ATOM 895 N N . VAL A 1 110 ? 4.463 -10.275 -15.380 1.00 89.75 110 VAL A N 1
ATOM 896 C CA . VAL A 1 110 ? 4.675 -11.644 -14.871 1.00 89.75 110 VAL A CA 1
ATOM 897 C C . VAL A 1 110 ? 3.984 -11.894 -13.537 1.00 89.75 110 VAL A C 1
ATOM 899 O O . VAL A 1 110 ? 3.738 -13.042 -13.171 1.00 89.75 110 VAL A O 1
ATOM 902 N N . GLY A 1 111 ? 3.633 -10.828 -12.817 1.00 85.06 111 GLY A N 1
ATOM 903 C CA . GLY A 1 111 ? 2.982 -10.930 -11.521 1.00 85.06 111 GLY A CA 1
ATOM 904 C C . GLY A 1 111 ? 2.220 -9.670 -11.136 1.00 85.06 111 GLY A C 1
ATOM 905 O O . GLY A 1 111 ? 2.546 -8.553 -11.542 1.00 85.06 111 GLY A O 1
ATOM 906 N N . HIS A 1 112 ? 1.189 -9.869 -10.321 1.00 82.19 112 HIS A N 1
ATOM 907 C CA . HIS A 1 112 ? 0.379 -8.817 -9.722 1.00 82.19 112 HIS A CA 1
ATOM 908 C C . HIS A 1 112 ? 0.050 -9.222 -8.293 1.00 82.19 112 HIS A C 1
ATOM 910 O O . HIS A 1 112 ? -0.531 -10.286 -8.079 1.00 82.19 112 HIS A O 1
ATOM 916 N N . ASP A 1 113 ? 0.409 -8.382 -7.325 1.00 70.69 113 ASP A N 1
ATOM 917 C CA . ASP A 1 113 ? 0.081 -8.629 -5.923 1.00 70.69 113 ASP A CA 1
ATOM 918 C C . ASP A 1 113 ? -0.672 -7.434 -5.333 1.00 70.69 113 ASP A C 1
ATOM 920 O O . ASP A 1 113 ? -0.125 -6.369 -5.035 1.00 70.69 113 ASP A O 1
ATOM 924 N N . LYS A 1 114 ? -1.980 -7.620 -5.154 1.00 58.72 114 LYS A N 1
ATOM 925 C CA . LYS A 1 114 ? -2.865 -6.598 -4.589 1.00 58.72 114 LYS A CA 1
ATOM 926 C C . LYS A 1 114 ? -2.575 -6.320 -3.111 1.00 58.72 114 LYS A C 1
ATOM 928 O O . LYS A 1 114 ? -2.920 -5.235 -2.649 1.00 58.72 114 LYS A O 1
ATOM 933 N N . LEU A 1 115 ? -1.953 -7.239 -2.373 1.00 54.28 115 LEU A N 1
ATOM 934 C CA . LEU A 1 115 ? -1.652 -7.058 -0.949 1.00 54.28 115 LEU A CA 1
ATOM 935 C C . LEU A 1 115 ? -0.414 -6.174 -0.758 1.00 54.28 115 LEU A C 1
ATOM 937 O O . LEU A 1 115 ? -0.455 -5.236 0.040 1.00 54.28 115 LEU A O 1
ATOM 941 N N . ILE A 1 116 ? 0.627 -6.383 -1.573 1.00 56.06 116 ILE A N 1
ATOM 942 C CA . ILE A 1 116 ? 1.848 -5.553 -1.567 1.00 56.06 116 ILE A CA 1
ATOM 943 C C . ILE A 1 116 ? 1.533 -4.112 -1.996 1.00 56.06 116 ILE A 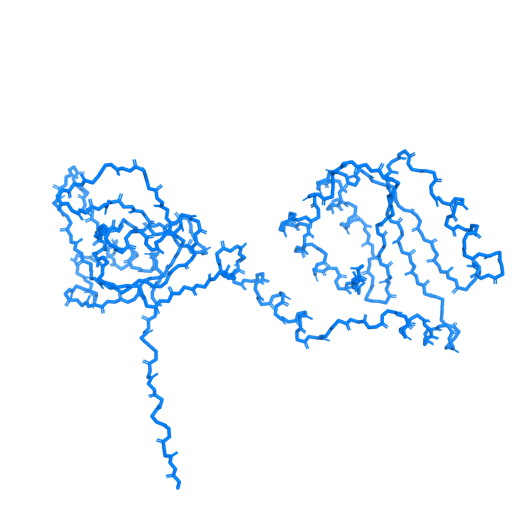C 1
ATOM 945 O O . ILE A 1 116 ? 2.130 -3.159 -1.501 1.00 56.06 116 ILE A O 1
ATOM 949 N N . SER A 1 117 ? 0.513 -3.909 -2.839 1.00 53.03 117 SER A N 1
ATOM 950 C CA . SER A 1 117 ? 0.106 -2.567 -3.282 1.00 53.03 117 SER A CA 1
ATOM 951 C C . SER A 1 117 ? -0.332 -1.591 -2.177 1.00 53.03 117 SER A C 1
ATOM 953 O O . SER A 1 117 ? -0.511 -0.407 -2.457 1.00 53.03 117 SER A O 1
ATOM 955 N N . LYS A 1 118 ? -0.509 -2.045 -0.927 1.00 51.91 118 LYS A N 1
ATOM 956 C CA . LYS A 1 118 ? -1.009 -1.204 0.174 1.00 51.91 118 LYS A CA 1
ATOM 957 C C . LYS A 1 118 ? -0.183 -1.241 1.467 1.00 51.91 118 LYS A C 1
ATOM 959 O O . LYS A 1 118 ? -0.444 -0.435 2.361 1.00 51.91 118 LYS A O 1
ATOM 964 N N . ILE A 1 119 ? 0.781 -2.148 1.627 1.00 50.41 119 ILE A N 1
ATOM 965 C CA . ILE A 1 119 ? 1.293 -2.526 2.958 1.00 50.41 119 ILE A CA 1
ATOM 966 C C . ILE A 1 119 ? 2.792 -2.829 2.866 1.00 50.41 119 ILE A C 1
ATOM 968 O O . ILE A 1 119 ? 3.150 -3.612 2.002 1.00 50.41 119 ILE A O 1
ATOM 972 N N . SER A 1 120 ? 3.646 -2.213 3.708 1.00 58.88 120 SER A N 1
ATOM 973 C CA . SER A 1 120 ? 5.106 -2.441 3.630 1.00 58.88 120 SER A CA 1
ATOM 974 C C . SER A 1 120 ? 5.449 -3.884 4.009 1.00 58.88 120 SER A C 1
ATOM 976 O O . SER A 1 120 ? 4.688 -4.499 4.750 1.00 58.88 120 SER A O 1
ATOM 978 N N . GLU A 1 121 ? 6.592 -4.415 3.577 1.00 53.28 121 GLU A N 1
ATOM 979 C CA . GLU A 1 121 ? 7.020 -5.797 3.874 1.00 53.28 121 GLU A CA 1
ATOM 980 C C . GLU A 1 121 ? 6.989 -6.123 5.383 1.00 53.28 121 GLU A C 1
ATOM 982 O O . GLU A 1 121 ? 6.422 -7.130 5.800 1.00 53.28 121 GLU A O 1
ATOM 987 N N . SER A 1 122 ? 7.459 -5.191 6.221 1.00 57.56 122 SER A N 1
ATOM 988 C CA . SER A 1 122 ? 7.371 -5.315 7.686 1.00 57.56 122 SER A CA 1
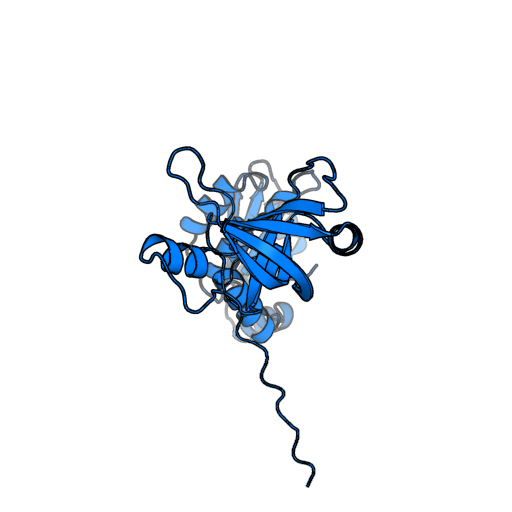ATOM 989 C C . SER A 1 122 ? 5.935 -5.347 8.223 1.00 57.56 122 SER A C 1
ATOM 991 O O . SER A 1 122 ? 5.650 -6.005 9.222 1.00 57.56 122 SER A O 1
ATOM 993 N N . ASP A 1 123 ? 5.016 -4.645 7.562 1.00 57.31 123 ASP A N 1
ATOM 994 C CA . ASP A 1 123 ? 3.606 -4.631 7.941 1.00 57.31 123 ASP A CA 1
ATOM 995 C C . ASP A 1 123 ? 2.896 -5.904 7.431 1.00 57.31 123 ASP A C 1
ATOM 997 O O . ASP A 1 123 ? 1.962 -6.385 8.069 1.00 57.31 123 ASP A O 1
ATOM 1001 N N . PHE A 1 124 ? 3.351 -6.482 6.312 1.00 56.12 124 PHE A N 1
ATOM 1002 C CA . PHE A 1 124 ? 2.854 -7.750 5.780 1.00 56.12 124 PHE A CA 1
ATOM 1003 C C . PHE A 1 124 ? 3.199 -8.918 6.704 1.00 56.12 124 PHE A C 1
ATOM 1005 O O . PHE A 1 124 ? 2.312 -9.703 7.032 1.00 56.12 124 PHE A O 1
ATOM 1012 N N . ASP A 1 125 ? 4.439 -9.000 7.188 1.00 61.78 125 ASP A N 1
ATOM 1013 C CA . ASP A 1 125 ? 4.848 -10.024 8.156 1.00 61.78 125 ASP A CA 1
ATOM 1014 C C . ASP A 1 125 ? 4.076 -9.905 9.479 1.00 61.78 125 ASP A C 1
ATOM 1016 O O . ASP A 1 125 ? 3.685 -10.911 10.078 1.00 61.78 125 ASP A O 1
ATOM 1020 N N . LEU A 1 126 ? 3.776 -8.679 9.918 1.00 60.25 126 LEU A N 1
ATOM 1021 C CA . LEU A 1 126 ? 2.970 -8.421 11.113 1.00 60.25 126 LEU A CA 1
ATOM 1022 C C . LEU A 1 126 ? 1.512 -8.879 10.934 1.00 60.25 126 LEU A C 1
ATOM 1024 O O . LEU A 1 126 ? 0.952 -9.544 11.804 1.00 60.25 126 LEU A O 1
ATOM 1028 N N . ILE A 1 127 ? 0.898 -8.578 9.788 1.00 61.53 127 ILE A N 1
ATOM 1029 C CA . ILE A 1 127 ? -0.472 -9.011 9.471 1.00 61.53 127 ILE A CA 1
ATOM 1030 C C . ILE A 1 127 ? -0.533 -10.526 9.280 1.00 61.53 127 ILE A C 1
ATOM 1032 O O . ILE A 1 127 ? -1.435 -11.181 9.801 1.00 61.53 127 ILE A O 1
ATOM 1036 N N . LYS A 1 128 ? 0.437 -11.096 8.563 1.00 56.78 128 LYS A N 1
ATOM 1037 C CA . LYS A 1 128 ? 0.538 -12.531 8.309 1.00 56.78 128 LYS A CA 1
ATOM 1038 C C . LYS A 1 128 ? 0.733 -13.306 9.607 1.00 56.78 128 LYS A C 1
ATOM 1040 O O . LYS A 1 128 ? -0.027 -14.234 9.857 1.00 56.78 128 LYS A O 1
ATOM 1045 N N . SER A 1 129 ? 1.665 -12.888 10.465 1.00 62.16 129 SER A N 1
ATOM 1046 C CA . SER A 1 129 ? 1.881 -13.523 11.774 1.00 62.16 129 SER A CA 1
ATOM 1047 C C . SER A 1 129 ? 0.636 -13.464 12.663 1.00 62.16 129 SER A C 1
ATOM 1049 O O . SER A 1 129 ? 0.323 -14.436 13.348 1.00 62.16 129 SER A O 1
ATOM 1051 N N . LYS A 1 130 ? -0.136 -12.372 12.611 1.00 61.84 130 LYS A N 1
ATOM 1052 C CA . LYS A 1 130 ? -1.405 -12.250 13.343 1.00 61.84 130 LYS A CA 1
ATOM 1053 C C . LYS A 1 130 ? -2.509 -13.131 12.766 1.00 61.84 130 LYS A C 1
ATOM 1055 O O . LYS A 1 130 ? -3.213 -13.788 13.530 1.00 61.84 130 LYS A O 1
ATOM 1060 N N . PHE A 1 131 ? -2.621 -13.217 11.444 1.00 54.62 131 PHE A N 1
ATOM 1061 C CA . PHE A 1 131 ? -3.560 -14.124 10.785 1.00 54.62 131 PHE A CA 1
ATOM 1062 C C . PHE A 1 131 ? -3.227 -15.598 11.077 1.00 54.62 131 PHE A C 1
ATOM 1064 O O . PHE A 1 131 ? -4.117 -16.388 11.386 1.00 54.62 131 PHE A O 1
ATOM 1071 N N . GLU A 1 132 ? -1.940 -15.954 11.057 1.00 51.09 132 GLU A N 1
ATOM 1072 C CA . GLU A 1 132 ? -1.432 -17.291 11.387 1.00 51.09 132 GLU A CA 1
ATOM 1073 C C . GLU A 1 132 ? -1.591 -17.635 12.877 1.00 51.09 132 GLU A C 1
ATOM 1075 O O . GLU A 1 132 ? -1.833 -18.795 13.207 1.00 51.09 132 GLU A O 1
ATOM 1080 N N . SER A 1 133 ? -1.529 -16.644 13.777 1.00 55.81 133 SER A N 1
ATOM 1081 C CA . SER A 1 133 ? -1.789 -16.838 15.214 1.00 55.81 133 SER A CA 1
ATOM 1082 C C . SER A 1 133 ? -3.257 -17.143 15.547 1.00 55.81 133 SER A C 1
ATOM 1084 O O . SER A 1 133 ? -3.562 -17.558 16.666 1.00 55.81 133 SER A O 1
ATOM 1086 N N . GLY A 1 134 ? -4.151 -16.998 14.564 1.00 48.38 134 GLY A N 1
ATOM 1087 C CA . GLY A 1 134 ? -5.583 -17.206 14.710 1.00 48.38 134 GLY A CA 1
ATOM 1088 C C . GLY A 1 134 ? -6.286 -16.020 15.371 1.00 48.38 134 GLY A C 1
ATOM 1089 O O . GLY A 1 134 ? -5.728 -15.292 16.189 1.00 48.38 134 GLY A O 1
ATOM 1090 N N . LEU A 1 135 ? -7.553 -15.822 15.011 1.00 55.25 135 LEU A N 1
ATOM 1091 C CA . LEU A 1 135 ? -8.412 -14.850 15.681 1.00 55.25 135 LEU A CA 1
ATOM 1092 C C . LEU A 1 135 ? -8.789 -15.389 17.064 1.00 55.25 135 LEU A C 1
ATOM 1094 O O . LEU A 1 135 ? -9.255 -16.523 17.198 1.00 55.25 135 LEU A O 1
ATOM 1098 N N . ALA A 1 136 ? -8.584 -14.580 18.099 1.00 61.59 136 ALA A N 1
ATOM 1099 C CA . ALA A 1 136 ? -8.844 -14.994 19.466 1.00 61.59 136 ALA A CA 1
ATOM 1100 C C . ALA A 1 136 ? -10.349 -15.095 19.749 1.00 61.59 136 ALA A C 1
ATOM 1102 O O . ALA A 1 136 ? -11.095 -14.130 19.578 1.00 61.59 136 ALA A O 1
ATOM 1103 N N . ASP A 1 137 ? -10.798 -16.240 20.271 1.00 69.62 137 ASP A N 1
ATOM 1104 C CA . ASP A 1 137 ? -12.145 -16.365 20.833 1.00 69.62 137 ASP A CA 1
ATOM 1105 C C . ASP A 1 137 ? -12.206 -15.654 22.192 1.00 69.62 137 ASP A C 1
ATOM 1107 O O . ASP A 1 137 ? -12.071 -16.254 23.264 1.00 69.62 137 ASP A O 1
ATOM 1111 N N . ILE A 1 138 ? -12.416 -14.339 22.135 1.00 71.50 138 ILE A N 1
ATOM 1112 C CA . ILE A 1 138 ? -12.508 -13.455 23.300 1.00 71.50 138 ILE A CA 1
ATOM 1113 C C . ILE A 1 138 ? -13.622 -13.900 24.252 1.00 71.50 138 ILE A C 1
ATOM 1115 O O . ILE A 1 138 ? -13.469 -13.795 25.469 1.00 71.50 138 ILE A O 1
ATOM 1119 N N . ARG A 1 139 ? -14.727 -14.461 23.741 1.00 76.25 139 ARG A N 1
ATOM 1120 C CA . ARG A 1 139 ? -15.815 -14.957 24.598 1.00 76.25 139 ARG A CA 1
ATOM 1121 C C . ARG A 1 139 ? -15.336 -16.137 25.433 1.00 76.25 139 ARG A C 1
ATOM 1123 O O . ARG A 1 139 ? -15.599 -16.175 26.637 1.00 76.25 139 ARG A O 1
ATOM 1130 N N . SER A 1 140 ? -14.633 -17.083 24.819 1.00 78.25 140 SER A N 1
ATOM 1131 C CA . SER A 1 140 ? -14.047 -18.222 25.528 1.00 78.25 140 SER A CA 1
ATOM 1132 C C . SER A 1 140 ? -12.909 -17.802 26.459 1.00 78.25 140 SER A C 1
ATOM 1134 O O . SER A 1 140 ? -12.838 -18.315 27.579 1.00 78.25 140 SER A O 1
ATOM 1136 N N . ALA A 1 141 ? -12.079 -16.833 26.063 1.00 78.06 141 ALA A N 1
ATOM 1137 C CA . ALA A 1 141 ? -11.009 -16.279 26.895 1.00 78.06 141 ALA A CA 1
ATOM 1138 C C . ALA A 1 141 ? -11.557 -15.604 28.164 1.00 78.06 141 ALA A C 1
ATOM 1140 O O . ALA A 1 141 ? -11.185 -15.987 29.276 1.00 78.06 141 ALA A O 1
ATOM 1141 N N . ILE A 1 142 ? -12.527 -14.692 28.021 1.00 81.94 142 ILE A N 1
ATOM 1142 C CA . ILE A 1 142 ? -13.186 -14.015 29.147 1.00 81.94 142 ILE A CA 1
ATOM 1143 C C . ILE A 1 142 ? -13.886 -15.035 30.049 1.00 81.94 142 ILE A C 1
ATOM 1145 O O . ILE A 1 142 ? -13.705 -15.012 31.264 1.00 81.94 142 ILE A O 1
ATOM 1149 N N . ARG A 1 143 ? -14.649 -15.983 29.482 1.00 82.56 143 ARG A N 1
ATOM 1150 C CA . ARG A 1 143 ? -15.308 -17.041 30.271 1.00 82.56 143 ARG A CA 1
ATOM 1151 C C . ARG A 1 143 ? -14.309 -17.882 31.057 1.00 82.56 143 ARG A C 1
ATOM 1153 O O . ARG A 1 143 ? -14.600 -18.254 32.188 1.00 82.56 143 ARG A O 1
ATOM 1160 N N . THR A 1 144 ? -13.154 -18.187 30.474 1.00 82.69 144 THR A N 1
ATOM 1161 C CA . THR A 1 144 ? -12.098 -18.952 31.146 1.00 82.69 144 THR A CA 1
ATOM 1162 C C . THR A 1 144 ? -11.511 -18.164 32.308 1.00 82.69 144 THR A C 1
ATOM 1164 O O . THR A 1 144 ? -11.502 -18.681 33.421 1.00 82.69 144 THR A O 1
ATOM 1167 N N . GLN A 1 145 ? -11.150 -16.896 32.100 1.00 82.75 145 GLN A N 1
ATOM 1168 C CA . GLN A 1 145 ? -10.669 -16.020 33.175 1.00 82.75 145 GLN A CA 1
ATOM 1169 C C . GLN A 1 145 ? -11.690 -15.909 34.317 1.00 82.75 145 GLN A C 1
ATOM 1171 O O . GLN A 1 145 ? -11.340 -16.099 35.480 1.00 82.75 145 GLN A O 1
ATOM 1176 N N . LEU A 1 146 ? -12.970 -15.716 33.989 1.00 84.38 146 LEU A N 1
ATOM 1177 C CA . LEU A 1 146 ? -14.047 -15.636 34.977 1.00 84.38 146 LEU A CA 1
ATOM 1178 C C . LEU A 1 146 ? -14.279 -16.945 35.745 1.00 84.38 146 LEU A C 1
ATOM 1180 O O . LEU A 1 146 ? -14.697 -16.885 36.900 1.00 84.38 146 LEU A O 1
ATOM 1184 N N . ARG A 1 147 ? -14.046 -18.114 35.126 1.00 84.19 147 ARG A N 1
ATOM 1185 C CA . ARG A 1 147 ? -14.074 -19.421 35.814 1.00 84.19 147 ARG A CA 1
ATOM 1186 C C . ARG A 1 147 ? -12.867 -19.609 36.729 1.00 84.19 147 ARG A C 1
ATOM 1188 O O . ARG A 1 147 ? -12.997 -20.223 37.779 1.00 84.19 147 ARG A O 1
ATOM 1195 N N . GLU A 1 148 ? -11.717 -19.071 36.339 1.00 85.56 148 GLU A N 1
ATOM 1196 C CA . GLU A 1 148 ? -10.470 -19.107 37.109 1.00 85.56 148 GLU A CA 1
ATOM 1197 C C . GLU A 1 148 ? -10.405 -18.038 38.217 1.00 85.56 148 GLU A C 1
ATOM 1199 O O . GLU A 1 148 ? -9.346 -17.838 38.806 1.00 85.56 148 GLU A O 1
ATOM 1204 N N . ASN A 1 149 ? -11.508 -17.331 38.505 1.00 81.81 149 ASN A N 1
ATOM 1205 C CA . ASN A 1 149 ? -11.551 -16.187 39.429 1.00 81.81 149 ASN A CA 1
ATOM 1206 C C . ASN A 1 149 ? -10.523 -15.086 39.102 1.00 81.81 149 ASN A C 1
ATOM 1208 O O . ASN A 1 149 ? -10.067 -14.353 39.982 1.00 81.81 149 ASN A O 1
ATOM 1212 N N . LYS A 1 150 ? -10.168 -14.942 37.823 1.00 83.56 150 LYS A N 1
ATOM 1213 C CA . LYS A 1 150 ? -9.390 -13.815 37.311 1.00 83.56 150 LYS A CA 1
ATOM 1214 C C . LYS A 1 150 ? -10.348 -12.733 36.833 1.00 83.56 150 LYS A C 1
ATOM 1216 O O . LYS A 1 150 ? -11.302 -13.021 36.116 1.00 83.56 150 LYS A O 1
ATOM 1221 N N . TYR A 1 151 ? -10.062 -11.490 37.208 1.00 84.94 151 TYR A N 1
ATOM 1222 C CA . TYR A 1 151 ? -10.848 -10.314 36.838 1.00 84.94 151 TYR A CA 1
ATOM 1223 C C . TYR A 1 151 ? -10.315 -9.730 35.523 1.00 84.94 151 TYR A C 1
ATOM 1225 O O . TYR A 1 151 ? -9.243 -9.114 35.537 1.00 84.94 151 TYR A O 1
ATOM 1233 N N . PRO A 1 152 ? -11.012 -9.906 34.384 1.00 83.75 152 PRO A N 1
ATOM 1234 C CA . PRO A 1 152 ? -10.542 -9.414 33.095 1.00 83.75 152 PRO A CA 1
ATOM 1235 C C . PRO A 1 152 ? -10.414 -7.890 33.129 1.00 83.75 152 PRO A C 1
ATOM 1237 O O . PRO A 1 152 ? -11.340 -7.197 33.565 1.00 83.75 152 PRO A O 1
ATOM 1240 N N . LYS A 1 153 ? -9.277 -7.353 32.674 1.00 85.12 153 LYS A N 1
ATOM 1241 C CA . LYS A 1 153 ? -9.076 -5.903 32.569 1.00 85.12 153 LYS A CA 1
ATOM 1242 C C . LYS A 1 153 ? -9.577 -5.423 31.212 1.00 85.12 153 LYS A C 1
ATOM 1244 O O . LYS A 1 153 ? -9.013 -5.800 30.191 1.00 85.12 153 LYS A O 1
ATOM 1249 N N . ILE A 1 154 ? -10.605 -4.581 31.210 1.00 85.19 154 ILE A N 1
ATOM 1250 C CA . ILE A 1 154 ? -1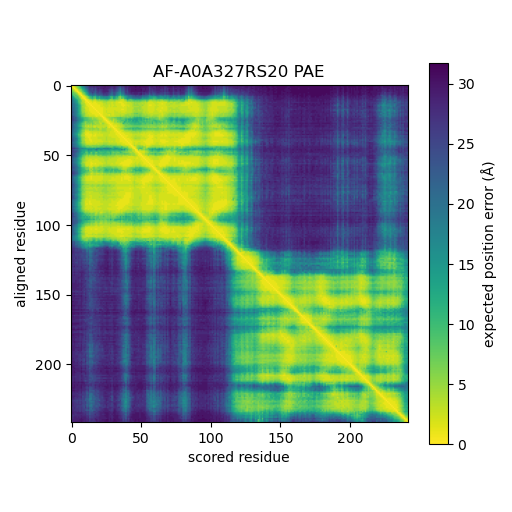1.214 -4.026 29.998 1.00 85.19 154 ILE A CA 1
ATOM 1251 C C . ILE A 1 154 ? -10.953 -2.520 29.979 1.00 85.19 154 ILE A C 1
ATOM 1253 O O . ILE A 1 154 ? -11.419 -1.789 30.851 1.00 85.19 154 ILE A O 1
ATOM 1257 N N . VAL A 1 155 ? -10.186 -2.058 28.998 1.00 84.88 155 VAL A N 1
ATOM 1258 C CA . VAL A 1 155 ? -9.946 -0.640 28.730 1.00 84.88 155 VAL A CA 1
ATOM 1259 C C . VAL A 1 155 ? -10.935 -0.196 27.661 1.00 84.88 155 VAL A C 1
ATOM 1261 O O . VAL A 1 155 ? -10.894 -0.672 26.531 1.00 84.88 155 VAL A O 1
ATOM 1264 N N . ILE A 1 156 ? -11.836 0.703 28.0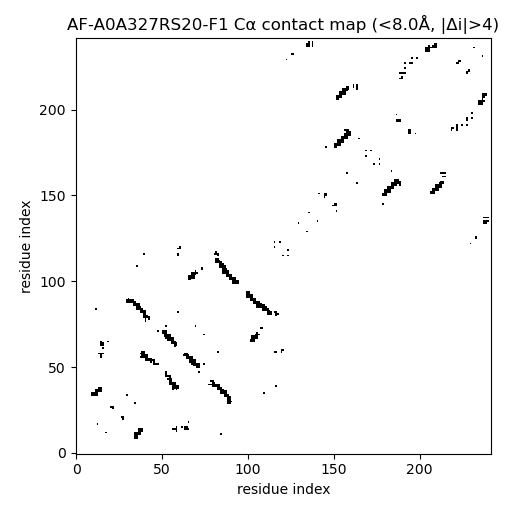31 1.00 84.81 156 ILE A N 1
ATOM 1265 C CA . ILE A 1 156 ? -12.877 1.238 27.163 1.00 84.81 156 ILE A CA 1
ATOM 1266 C C . ILE A 1 156 ? -12.478 2.653 26.757 1.00 84.81 156 ILE A C 1
ATOM 1268 O O . ILE A 1 156 ? -12.398 3.543 27.601 1.00 84.81 156 ILE A O 1
ATOM 1272 N N . ILE A 1 157 ? -12.242 2.861 25.467 1.00 85.12 157 ILE A N 1
ATOM 1273 C CA . ILE A 1 157 ? -11.939 4.160 24.874 1.00 85.12 157 ILE A CA 1
ATOM 1274 C C . ILE A 1 157 ? -13.233 4.777 24.343 1.00 85.12 157 ILE A C 1
ATOM 1276 O O . ILE A 1 157 ? -13.937 4.159 23.543 1.00 85.12 157 ILE A O 1
ATOM 1280 N N . THR A 1 158 ? -13.539 5.999 24.769 1.00 83.44 158 THR A N 1
ATOM 1281 C CA . THR A 1 158 ? -14.743 6.740 24.377 1.00 83.44 158 THR A CA 1
ATOM 1282 C C . THR A 1 158 ? -14.396 8.134 23.860 1.00 83.44 158 THR A C 1
ATOM 1284 O O . THR A 1 158 ? -13.321 8.669 24.133 1.00 83.44 158 THR A O 1
ATOM 1287 N N . GLY A 1 159 ? -15.319 8.736 23.103 1.00 81.31 159 GLY A N 1
ATOM 1288 C CA . GLY A 1 159 ? -15.221 10.143 22.707 1.00 81.31 159 GLY A CA 1
ATOM 1289 C C . GLY A 1 159 ? -15.222 11.086 23.918 1.00 81.31 159 GLY A C 1
ATOM 1290 O O . GLY A 1 159 ? -15.866 10.788 24.926 1.00 81.31 159 GLY A O 1
ATOM 1291 N N . ASN A 1 160 ? -14.566 12.245 23.812 1.00 78.50 160 ASN A N 1
ATOM 1292 C CA . ASN A 1 160 ? -14.492 13.243 24.894 1.00 78.50 160 ASN A CA 1
ATOM 1293 C C . ASN A 1 160 ? -15.872 13.595 25.491 1.00 78.50 160 ASN A C 1
ATOM 1295 O O . ASN A 1 160 ? -16.055 13.557 26.714 1.00 78.50 160 ASN A O 1
ATOM 1299 N N . ASP A 1 161 ? -16.864 13.805 24.625 1.00 72.62 161 ASP A N 1
ATOM 1300 C CA . ASP A 1 161 ? -18.236 14.175 25.003 1.00 72.62 161 ASP A CA 1
ATOM 1301 C C . ASP A 1 161 ? -19.151 12.968 25.267 1.00 72.62 161 ASP A C 1
ATOM 1303 O O . ASP A 1 161 ? -20.355 13.107 25.472 1.00 72.62 161 ASP A O 1
ATOM 1307 N N . SER A 1 162 ? -18.600 11.754 25.254 1.00 69.12 162 SER A N 1
ATOM 1308 C CA . SER A 1 162 ? -19.381 10.535 25.412 1.00 69.12 162 SER A CA 1
ATOM 1309 C C . SER A 1 162 ? -19.811 10.321 26.869 1.00 69.12 162 SER A C 1
ATOM 1311 O O . SER A 1 162 ? -18.994 10.403 27.794 1.00 69.12 162 SER A O 1
ATOM 1313 N N . ILE A 1 163 ? -21.098 10.006 27.053 1.00 65.75 163 ILE A N 1
ATOM 1314 C CA . ILE A 1 163 ? -21.742 9.642 28.329 1.00 65.75 163 ILE A CA 1
ATOM 1315 C C . ILE A 1 163 ? -22.191 8.168 28.260 1.00 65.75 163 ILE A C 1
ATOM 1317 O O . ILE A 1 163 ? -23.337 7.830 28.527 1.00 65.75 163 ILE A O 1
ATOM 1321 N N . VAL A 1 164 ? -21.304 7.281 27.800 1.00 69.06 164 VAL A N 1
ATOM 1322 C CA . VAL A 1 164 ? -21.605 5.844 27.600 1.00 69.06 164 VAL A CA 1
ATOM 1323 C C . VAL A 1 164 ? -21.230 4.967 28.796 1.00 69.06 164 VAL A C 1
ATOM 1325 O O . VAL A 1 164 ? -21.494 3.767 28.796 1.00 69.06 164 VAL A O 1
ATOM 1328 N N . ASP A 1 165 ? -20.615 5.546 29.824 1.00 72.06 165 ASP A N 1
ATOM 1329 C CA . ASP A 1 165 ? -20.218 4.856 31.051 1.00 72.06 165 ASP A CA 1
ATOM 1330 C C . ASP A 1 165 ? -21.434 4.289 31.797 1.00 72.06 165 ASP A C 1
ATOM 1332 O O . ASP A 1 165 ? -21.463 3.107 32.152 1.00 72.06 165 ASP A O 1
ATOM 1336 N N . LYS A 1 166 ? -22.477 5.106 31.977 1.00 71.12 166 LYS A N 1
ATOM 1337 C CA . LYS A 1 166 ? -23.721 4.699 32.642 1.00 71.12 166 LYS A CA 1
ATOM 1338 C C . LYS A 1 166 ? -24.471 3.627 31.859 1.00 71.12 166 LYS A C 1
ATOM 1340 O O . LYS A 1 166 ? -24.954 2.673 32.473 1.00 71.12 166 LYS A O 1
ATOM 1345 N N . ASP A 1 167 ? -24.522 3.746 30.537 1.00 72.44 167 ASP A N 1
ATOM 1346 C CA . ASP A 1 167 ? -25.188 2.773 29.666 1.00 72.44 167 ASP A CA 1
ATOM 1347 C C . ASP A 1 167 ? -24.455 1.427 29.682 1.00 72.44 167 ASP A C 1
ATOM 1349 O O . ASP A 1 167 ? -25.085 0.381 29.844 1.00 72.44 167 ASP A O 1
ATOM 1353 N N . PHE A 1 168 ? -23.117 1.446 29.625 1.00 78.25 168 PHE A N 1
ATOM 1354 C CA . PHE A 1 168 ? -22.294 0.241 29.728 1.00 78.25 168 PHE A CA 1
ATOM 1355 C C . PHE A 1 168 ? -22.528 -0.491 31.052 1.00 78.25 168 PHE A C 1
ATOM 1357 O O . PHE A 1 168 ? -22.804 -1.689 31.078 1.00 78.25 168 PHE A O 1
ATOM 1364 N N . PHE A 1 169 ? -22.463 0.235 32.169 1.00 78.69 169 PHE A N 1
ATOM 1365 C CA . PHE A 1 169 ? -22.668 -0.349 33.491 1.00 78.69 169 PHE A CA 1
ATOM 1366 C C . PHE A 1 169 ? -24.103 -0.816 33.741 1.00 78.69 169 PHE A C 1
ATOM 1368 O O . PHE A 1 169 ? -24.298 -1.723 34.552 1.00 78.69 169 PHE A O 1
ATOM 1375 N N . SER A 1 170 ? -25.088 -0.202 33.085 1.00 76.56 170 SER A N 1
ATOM 1376 C CA . SER A 1 170 ? -26.484 -0.640 33.146 1.00 76.56 170 SER A CA 1
ATOM 1377 C C . SER A 1 170 ? -26.685 -1.933 32.355 1.00 76.56 170 SER A C 1
ATOM 1379 O O . SER A 1 170 ? -27.321 -2.854 32.856 1.00 76.56 170 SER A O 1
ATOM 1381 N N . ALA A 1 171 ? -26.074 -2.044 31.171 1.00 75.94 171 ALA A N 1
ATOM 1382 C CA . ALA A 1 171 ? -26.112 -3.255 30.350 1.00 75.94 171 ALA A CA 1
ATOM 1383 C C . ALA A 1 171 ? -25.336 -4.433 30.966 1.00 75.94 171 ALA A C 1
ATOM 1385 O O . ALA A 1 171 ? -25.731 -5.584 30.800 1.00 75.94 171 ALA A O 1
ATOM 1386 N N . LEU A 1 172 ? -24.245 -4.159 31.691 1.00 78.06 172 LEU A N 1
ATOM 1387 C CA . LEU A 1 172 ? -23.449 -5.188 32.369 1.00 78.06 172 LEU A CA 1
ATOM 1388 C C . LEU A 1 172 ? -24.206 -5.858 33.534 1.00 78.06 172 LEU A C 1
ATOM 1390 O O . LEU A 1 172 ? -23.905 -7.000 33.888 1.00 78.06 172 LEU A O 1
ATOM 1394 N N . GLY A 1 173 ? -25.180 -5.158 34.122 1.00 76.12 173 GLY A N 1
ATOM 1395 C CA . GLY A 1 173 ? -25.851 -5.569 35.353 1.00 76.12 173 GLY A CA 1
ATOM 1396 C C . GLY A 1 173 ? -24.992 -5.290 36.590 1.00 76.12 173 GLY A C 1
ATOM 1397 O O . GLY A 1 173 ? -23.769 -5.454 36.589 1.00 76.12 173 GLY A O 1
ATOM 1398 N N . SER A 1 174 ? -25.628 -4.834 37.669 1.00 68.75 174 SER A N 1
ATOM 1399 C CA . SER A 1 174 ? -24.963 -4.498 38.937 1.00 68.75 174 SER A CA 1
ATOM 1400 C C . SER A 1 174 ? -24.179 -5.667 39.534 1.00 68.75 174 SER A C 1
ATOM 1402 O O . SER A 1 174 ? -23.090 -5.453 40.056 1.00 68.75 174 SER A O 1
ATOM 1404 N N . GLU A 1 175 ? -24.688 -6.892 39.403 1.00 68.69 175 GLU A N 1
ATOM 1405 C CA . GLU A 1 175 ? -24.102 -8.111 39.967 1.00 68.69 175 GLU A CA 1
ATOM 1406 C C . GLU A 1 175 ? -22.799 -8.566 39.291 1.00 68.69 175 GLU A C 1
ATOM 1408 O O . GLU A 1 175 ? -22.050 -9.357 39.862 1.00 68.69 175 GLU A O 1
ATOM 1413 N N . ASN A 1 176 ? -22.502 -8.070 38.087 1.00 71.50 176 ASN A N 1
ATOM 1414 C CA . ASN A 1 176 ? -21.318 -8.479 37.333 1.00 71.50 176 ASN A CA 1
ATOM 1415 C C . ASN A 1 176 ? -20.179 -7.458 37.393 1.00 71.50 176 ASN A C 1
ATOM 1417 O O . ASN A 1 176 ? -19.078 -7.777 36.951 1.00 71.50 176 ASN A O 1
ATOM 1421 N N . LYS A 1 177 ? -20.406 -6.252 37.933 1.00 72.00 177 LYS A N 1
ATOM 1422 C CA . LYS A 1 177 ? -19.414 -5.160 37.926 1.00 72.00 177 LYS A CA 1
ATOM 1423 C C . LYS A 1 177 ? -18.111 -5.547 38.613 1.00 72.00 177 LYS A C 1
ATOM 1425 O O . LYS A 1 177 ? -17.043 -5.321 38.053 1.00 72.00 177 LYS A O 1
ATOM 1430 N N . ASP A 1 178 ? -18.208 -6.216 39.756 1.00 79.94 178 ASP A N 1
ATOM 1431 C CA . ASP A 1 178 ? -17.045 -6.601 40.563 1.00 79.94 178 ASP A CA 1
ATOM 1432 C C . ASP A 1 178 ? -16.234 -7.743 39.936 1.00 79.94 178 ASP A C 1
ATOM 1434 O O . ASP A 1 178 ? -15.143 -8.068 40.396 1.00 79.94 178 ASP A O 1
ATOM 1438 N N . ARG A 1 179 ? -16.741 -8.352 38.855 1.00 82.62 179 ARG A N 1
ATOM 1439 C CA . ARG A 1 179 ? -16.074 -9.440 38.132 1.00 82.62 179 ARG A CA 1
ATOM 1440 C C . ARG A 1 179 ? -15.137 -8.949 37.026 1.00 82.62 179 ARG A C 1
ATOM 1442 O O . ARG A 1 179 ? -14.439 -9.772 36.438 1.00 82.62 179 ARG A O 1
ATOM 1449 N N . TYR A 1 180 ? -15.070 -7.640 36.773 1.00 84.69 180 TYR A N 1
ATOM 1450 C CA . TYR A 1 180 ? -14.222 -7.038 35.742 1.00 84.69 180 TYR A CA 1
ATOM 1451 C C . TYR A 1 180 ? -13.467 -5.820 36.273 1.00 84.69 180 TYR A C 1
ATOM 1453 O O . TYR A 1 180 ? -13.984 -5.041 37.069 1.00 84.69 180 TYR A O 1
ATOM 1461 N N . LYS A 1 181 ? -12.253 -5.592 35.764 1.00 85.81 181 LYS A N 1
ATOM 1462 C CA . LYS A 1 181 ? -11.513 -4.345 35.989 1.00 85.81 181 LYS A CA 1
ATOM 1463 C C . LYS A 1 181 ? -11.708 -3.422 34.791 1.00 85.81 181 LYS A C 1
ATOM 1465 O O . LYS A 1 181 ? -10.945 -3.483 33.830 1.00 85.81 181 LYS A O 1
ATOM 1470 N N . ILE A 1 182 ? -12.735 -2.582 34.850 1.00 85.31 182 ILE A N 1
ATOM 1471 C CA . ILE A 1 182 ? -13.100 -1.678 33.753 1.00 85.31 182 ILE A CA 1
ATOM 1472 C C . ILE A 1 182 ? -12.424 -0.318 33.945 1.00 85.31 182 ILE A C 1
ATOM 1474 O O . ILE A 1 182 ? -12.496 0.268 35.024 1.00 85.31 182 ILE A O 1
ATOM 1478 N N . ILE A 1 183 ? -11.767 0.183 32.900 1.00 85.38 183 ILE A N 1
ATOM 1479 C CA . ILE A 1 183 ? -11.120 1.499 32.877 1.00 85.38 183 ILE A CA 1
ATOM 1480 C C . ILE A 1 183 ? -11.661 2.271 31.685 1.00 85.38 183 ILE A C 1
ATOM 1482 O O . ILE A 1 183 ? -11.513 1.818 30.555 1.00 85.38 183 ILE A O 1
ATOM 1486 N N . PHE A 1 184 ? -12.239 3.443 31.930 1.00 84.25 184 PHE A N 1
ATOM 1487 C CA . PHE A 1 184 ? -12.656 4.348 30.865 1.00 84.25 184 PHE A CA 1
ATOM 1488 C C . PHE A 1 184 ? -11.540 5.336 30.545 1.00 84.25 184 PHE A C 1
ATOM 1490 O O . PHE A 1 184 ? -10.954 5.930 31.448 1.00 84.25 184 PHE A O 1
ATOM 1497 N N . GLN A 1 185 ? -11.269 5.511 29.259 1.00 85.69 185 GLN A N 1
ATOM 1498 C CA . GLN A 1 185 ? -10.333 6.489 28.726 1.00 85.69 185 GLN A CA 1
ATOM 1499 C C . GLN A 1 185 ? -11.044 7.336 27.687 1.00 85.69 185 GLN A C 1
ATOM 1501 O O . GLN A 1 185 ? -11.741 6.812 26.821 1.00 85.69 185 GLN A O 1
ATOM 1506 N N . LYS A 1 186 ? -10.874 8.650 27.780 1.00 84.56 186 LYS A N 1
ATOM 1507 C CA . LYS A 1 186 ? -11.476 9.595 26.843 1.00 84.56 186 LYS A CA 1
ATOM 1508 C C . LYS A 1 186 ? -10.425 10.079 25.863 1.00 84.56 186 LYS A C 1
ATOM 1510 O O . LYS A 1 186 ? -9.311 10.400 26.263 1.00 84.56 186 LYS A O 1
ATOM 1515 N N . THR A 1 187 ? -10.786 10.116 24.590 1.00 83.81 187 THR A N 1
ATOM 1516 C CA . THR A 1 187 ? -9.962 10.709 23.539 1.00 83.81 187 THR A CA 1
ATOM 1517 C C . THR A 1 187 ? -10.847 11.168 22.390 1.00 83.81 187 THR A C 1
ATOM 1519 O O . THR A 1 187 ? -12.004 10.752 22.262 1.00 83.81 187 THR A O 1
ATOM 1522 N N . ASN A 1 188 ? -10.320 12.013 21.514 1.00 82.94 188 ASN A N 1
ATOM 1523 C CA . ASN A 1 188 ? -10.963 12.260 20.238 1.00 82.94 188 ASN A CA 1
ATOM 1524 C C . ASN A 1 188 ? -10.778 11.040 19.328 1.00 82.94 188 ASN A C 1
ATOM 1526 O O . ASN A 1 188 ? -9.790 10.906 18.611 1.00 82.94 188 ASN A O 1
ATOM 1530 N N . ILE A 1 189 ? -11.770 10.155 19.337 1.00 78.50 189 ILE A N 1
ATOM 1531 C CA . ILE A 1 189 ? -11.786 8.937 18.519 1.00 78.50 189 ILE A CA 1
ATOM 1532 C C . ILE A 1 189 ? -11.812 9.203 17.011 1.00 78.50 189 ILE A C 1
ATOM 1534 O O . ILE A 1 189 ? -11.687 8.252 16.260 1.00 78.50 189 ILE A O 1
ATOM 1538 N N . SER A 1 190 ? -11.978 10.451 16.564 1.00 75.75 190 SER A N 1
ATOM 1539 C CA . SER A 1 190 ? -11.862 10.840 15.152 1.00 75.75 190 SER A CA 1
ATOM 1540 C C . SER A 1 190 ? -10.463 11.368 14.803 1.00 75.75 190 SER A C 1
ATOM 1542 O O . SER A 1 190 ? -10.174 11.625 13.636 1.00 75.75 190 SER A O 1
ATOM 1544 N N . SER A 1 191 ? -9.588 11.555 15.797 1.00 79.94 191 SER A N 1
ATOM 1545 C CA . SER A 1 191 ? -8.230 12.074 15.636 1.00 79.94 191 SER A CA 1
ATOM 1546 C C . SER A 1 191 ? -7.210 10.960 15.817 1.00 79.94 191 SER A C 1
ATOM 1548 O O . SER A 1 191 ? -6.919 10.521 16.928 1.00 79.94 191 SER A O 1
ATOM 1550 N N . ARG A 1 192 ? -6.598 10.539 14.707 1.00 80.94 192 ARG A N 1
ATOM 1551 C CA . ARG A 1 192 ? -5.516 9.543 14.696 1.00 80.94 192 ARG A CA 1
ATOM 1552 C C . ARG A 1 192 ? -4.414 9.873 15.708 1.00 80.94 192 ARG A C 1
ATOM 1554 O O . ARG A 1 192 ? -3.978 8.996 16.447 1.00 80.94 192 ARG A O 1
ATOM 1561 N N . THR A 1 193 ? -3.965 11.127 15.735 1.00 80.38 193 THR A N 1
ATOM 1562 C CA . THR A 1 193 ? -2.855 11.571 16.589 1.00 80.38 193 THR A CA 1
ATOM 1563 C C . THR A 1 193 ? -3.185 11.402 18.070 1.00 80.38 193 THR A C 1
ATOM 1565 O O . THR A 1 193 ? -2.345 10.941 18.837 1.00 80.38 193 THR A O 1
ATOM 1568 N N . GLU A 1 194 ? -4.416 11.723 18.469 1.00 81.75 194 GLU A N 1
ATOM 1569 C CA . GLU A 1 194 ? -4.854 11.586 19.861 1.00 81.75 194 GLU A CA 1
ATOM 1570 C C . GLU A 1 194 ? -5.030 10.118 20.272 1.00 81.75 194 GLU A C 1
ATOM 1572 O O . GLU A 1 194 ? -4.754 9.766 21.419 1.00 81.75 194 GLU A O 1
ATOM 1577 N N . ILE A 1 195 ? -5.431 9.239 19.346 1.00 83.06 195 ILE A N 1
ATOM 1578 C CA . ILE A 1 195 ? -5.523 7.798 19.618 1.00 83.06 195 ILE A CA 1
ATOM 1579 C C . ILE A 1 195 ? -4.127 7.185 19.794 1.00 83.06 195 ILE A C 1
ATOM 1581 O O . ILE A 1 195 ? -3.907 6.447 20.751 1.00 83.06 195 ILE A O 1
ATOM 1585 N N . ILE A 1 196 ? -3.171 7.511 18.915 1.00 81.62 196 ILE A N 1
ATOM 1586 C CA . ILE A 1 196 ? -1.785 7.024 19.034 1.00 81.62 196 ILE A CA 1
ATOM 1587 C C . ILE A 1 196 ? -1.161 7.513 20.342 1.00 81.62 196 ILE A C 1
ATOM 1589 O O . ILE A 1 196 ? -0.573 6.720 21.074 1.00 81.62 196 ILE A O 1
ATOM 1593 N N . TYR A 1 197 ? -1.351 8.791 20.671 1.00 84.56 197 TYR A N 1
ATOM 1594 C CA . TYR A 1 197 ? -0.873 9.342 21.934 1.00 84.56 197 TYR A CA 1
ATOM 1595 C C . TYR A 1 197 ? -1.471 8.604 23.138 1.00 84.56 197 TYR A C 1
ATOM 1597 O O . TYR A 1 197 ? -0.745 8.250 24.063 1.00 84.56 197 TYR A O 1
ATOM 1605 N N . LEU A 1 198 ? -2.775 8.305 23.116 1.00 84.88 198 LEU A N 1
ATOM 1606 C CA . LEU A 1 198 ? -3.412 7.515 24.168 1.00 84.88 198 LEU A CA 1
ATOM 1607 C C . LEU A 1 198 ? -2.782 6.119 24.284 1.00 84.88 198 LEU A C 1
ATOM 1609 O O . LEU A 1 198 ? -2.524 5.662 25.392 1.00 84.88 198 LEU A O 1
ATOM 1613 N N . PHE A 1 199 ? -2.506 5.451 23.165 1.00 82.25 199 PHE A N 1
ATOM 1614 C CA . PHE A 1 199 ? -1.845 4.146 23.158 1.00 82.25 199 PHE A CA 1
ATOM 1615 C C . PHE A 1 199 ? -0.448 4.173 23.776 1.00 82.25 199 PHE A C 1
ATOM 1617 O O . PHE A 1 199 ? -0.120 3.261 24.528 1.00 82.25 199 PHE A O 1
ATOM 1624 N N . ASP A 1 200 ? 0.333 5.227 23.537 1.00 81.62 200 ASP A N 1
ATOM 1625 C CA . ASP A 1 200 ? 1.653 5.396 24.158 1.00 81.62 200 ASP A CA 1
ATOM 1626 C C . ASP A 1 200 ? 1.577 5.598 25.680 1.00 81.62 200 ASP A C 1
ATOM 1628 O O . ASP A 1 200 ? 2.512 5.250 26.398 1.00 81.62 200 ASP A O 1
ATOM 1632 N N . GLN A 1 201 ? 0.467 6.142 26.186 1.00 81.12 201 GLN A N 1
ATOM 1633 C CA . GLN A 1 201 ? 0.243 6.320 27.625 1.00 81.12 201 GLN A CA 1
ATOM 1634 C C . GLN A 1 201 ? -0.354 5.078 28.305 1.00 81.12 201 GLN A C 1
ATOM 1636 O O . GLN A 1 201 ? -0.356 4.982 29.535 1.00 81.12 201 GLN A O 1
ATOM 1641 N N . LEU A 1 202 ? -0.902 4.132 27.539 1.00 77.94 202 LEU A N 1
ATOM 1642 C CA . LEU A 1 202 ? -1.561 2.959 28.095 1.00 77.94 202 LEU A CA 1
ATOM 1643 C C . LEU A 1 202 ? -0.577 1.806 28.290 1.00 77.94 202 LEU A C 1
ATOM 1645 O O . LEU A 1 202 ? -0.091 1.202 27.342 1.00 77.94 202 LEU A O 1
ATOM 1649 N N . GLU A 1 203 ? -0.397 1.386 29.542 1.00 69.25 203 GLU A N 1
ATOM 1650 C CA . GLU A 1 203 ? 0.218 0.092 29.849 1.00 69.25 203 GLU A CA 1
ATOM 1651 C C . GLU A 1 203 ? -0.766 -1.054 29.542 1.00 69.25 203 GLU A C 1
ATOM 1653 O O . GLU A 1 203 ? -1.495 -1.563 30.416 1.00 69.25 203 GLU A O 1
ATOM 1658 N N . ILE A 1 204 ? -0.823 -1.447 28.267 1.00 67.19 204 ILE A N 1
ATOM 1659 C CA . ILE A 1 204 ? -1.603 -2.594 27.806 1.00 67.19 204 ILE A CA 1
ATOM 1660 C C . ILE A 1 204 ? -0.741 -3.856 27.895 1.00 67.19 204 ILE A C 1
ATOM 1662 O O . ILE A 1 204 ? 0.355 -3.932 27.354 1.00 67.19 204 ILE A O 1
ATOM 1666 N N . LYS A 1 205 ? -1.238 -4.848 28.636 1.00 68.75 205 LYS A N 1
ATOM 1667 C CA . LYS A 1 205 ? -0.659 -6.192 28.730 1.00 68.75 205 LYS A CA 1
ATOM 1668 C C . LYS A 1 205 ? -1.469 -7.125 27.834 1.00 68.75 205 LYS A C 1
ATOM 1670 O O . LYS A 1 205 ? -2.645 -6.849 27.609 1.00 68.75 205 LYS A O 1
ATOM 1675 N N . ALA A 1 206 ? -0.874 -8.234 27.400 1.00 63.41 206 ALA A N 1
ATOM 1676 C CA . ALA A 1 206 ? -1.506 -9.198 26.491 1.00 63.41 206 ALA A CA 1
ATOM 1677 C C . ALA A 1 206 ? -2.869 -9.741 26.981 1.00 63.41 206 ALA A C 1
ATOM 1679 O O . ALA A 1 206 ? -3.716 -10.101 26.171 1.00 63.41 206 ALA A O 1
ATOM 1680 N N . ASP A 1 207 ? -3.110 -9.740 28.297 1.00 66.38 207 ASP A N 1
ATOM 1681 C CA . ASP A 1 207 ? -4.361 -10.218 28.907 1.00 66.38 207 ASP A CA 1
ATOM 1682 C C . ASP A 1 207 ? -5.437 -9.124 29.070 1.00 66.38 207 ASP A C 1
ATOM 1684 O O . ASP A 1 207 ? -6.490 -9.364 29.672 1.00 66.38 207 ASP A O 1
ATOM 1688 N N . ASN A 1 208 ? -5.165 -7.904 28.599 1.00 74.88 208 ASN A N 1
ATOM 1689 C CA . ASN A 1 208 ? -6.109 -6.794 28.640 1.00 74.88 208 ASN A CA 1
ATOM 1690 C C . ASN A 1 208 ? -6.967 -6.787 27.370 1.00 74.88 208 ASN A C 1
ATOM 1692 O O . ASN A 1 208 ? -6.485 -7.054 26.273 1.00 74.88 208 ASN A O 1
ATOM 1696 N N . TYR A 1 209 ? -8.221 -6.375 27.511 1.00 80.06 209 TYR A N 1
ATOM 1697 C CA . TYR A 1 209 ? -9.138 -6.170 26.394 1.00 80.06 209 TYR A CA 1
ATOM 1698 C C . TYR A 1 209 ? -9.270 -4.678 26.126 1.00 80.06 209 TYR A C 1
ATOM 1700 O O . TYR A 1 209 ? -9.461 -3.901 27.062 1.00 80.06 209 TYR A O 1
ATOM 1708 N N . LEU A 1 210 ? -9.179 -4.279 24.862 1.00 80.00 210 LEU A N 1
ATOM 1709 C CA . LEU A 1 210 ? -9.356 -2.898 24.433 1.00 80.00 210 LEU A CA 1
ATOM 1710 C C . LEU A 1 210 ? -10.651 -2.786 23.634 1.00 80.00 210 LEU A C 1
ATOM 1712 O O . LEU A 1 210 ? -10.882 -3.563 22.712 1.00 80.00 210 LEU A O 1
ATOM 1716 N N . VAL A 1 211 ? -11.499 -1.828 23.992 1.00 80.38 211 VAL A N 1
ATOM 1717 C CA . VAL A 1 211 ? -12.802 -1.626 23.355 1.00 80.38 211 VAL A CA 1
ATOM 1718 C C . VAL A 1 211 ? -12.949 -0.161 22.981 1.00 80.38 211 VAL A C 1
ATOM 1720 O O . VAL A 1 211 ? -12.837 0.705 23.842 1.00 80.38 211 VAL A O 1
ATOM 1723 N N . PHE A 1 212 ? -13.257 0.123 21.719 1.00 77.88 212 PHE A N 1
ATOM 1724 C CA . PHE A 1 212 ? -13.701 1.449 21.292 1.00 77.88 212 PHE A CA 1
ATOM 1725 C C . PHE A 1 212 ? -15.227 1.521 21.374 1.00 77.88 212 PHE A C 1
ATOM 1727 O O . PHE A 1 212 ? -15.926 0.766 20.704 1.00 77.88 212 PHE A O 1
ATOM 1734 N N . MET A 1 213 ? -15.755 2.426 22.197 1.00 75.75 213 MET A N 1
ATOM 1735 C CA . MET A 1 213 ? -17.193 2.659 22.338 1.00 75.75 213 MET A CA 1
ATOM 1736 C C . MET A 1 213 ? -17.573 4.027 21.774 1.00 75.75 213 MET A C 1
ATOM 1738 O O . MET A 1 213 ? -17.029 5.060 22.170 1.00 75.75 213 MET A O 1
ATOM 1742 N N . ARG A 1 214 ? -18.558 4.042 20.869 1.00 69.56 214 ARG A N 1
ATOM 1743 C CA . ARG A 1 214 ? -19.048 5.259 20.214 1.00 69.56 214 ARG A CA 1
ATOM 1744 C C . ARG A 1 214 ? -20.572 5.248 20.065 1.00 69.56 214 ARG A C 1
ATOM 1746 O O . ARG A 1 214 ? -21.137 4.244 19.647 1.00 69.56 214 ARG A O 1
ATOM 1753 N N . GLY A 1 215 ? -21.219 6.386 20.334 1.00 59.22 215 GLY A N 1
ATOM 1754 C CA . GLY A 1 215 ? -22.599 6.671 19.912 1.00 59.22 215 GLY A CA 1
ATOM 1755 C C . GLY A 1 215 ? -22.617 7.240 18.489 1.00 59.22 215 GLY A C 1
ATOM 1756 O O . GLY A 1 215 ? -21.753 8.048 18.164 1.00 59.22 215 GLY A O 1
ATOM 1757 N N . GLY A 1 216 ? -23.530 6.773 17.629 1.00 54.56 216 GLY A N 1
ATOM 1758 C CA . GLY A 1 216 ? -23.524 6.993 16.171 1.00 54.56 216 GLY A CA 1
ATOM 1759 C C . GLY A 1 216 ? -23.064 8.385 15.698 1.00 54.56 216 GLY A C 1
ATOM 1760 O O . GLY A 1 216 ? -23.568 9.406 16.151 1.00 54.56 216 GLY A O 1
ATOM 1761 N N . GLY A 1 217 ? -22.106 8.405 14.765 1.00 53.62 217 GLY A N 1
ATOM 1762 C CA . GLY A 1 217 ? -21.486 9.612 14.203 1.00 53.62 217 GLY A CA 1
ATOM 1763 C C . GLY A 1 217 ? -20.657 9.309 12.946 1.00 53.62 217 GLY A C 1
ATOM 1764 O O . GLY A 1 217 ? -20.544 8.162 12.525 1.00 53.62 217 GLY A O 1
ATOM 1765 N N . SER A 1 218 ? -20.042 10.301 12.315 1.00 51.81 218 SER A N 1
ATOM 1766 C CA . SER A 1 218 ? -19.063 10.113 11.223 1.00 51.81 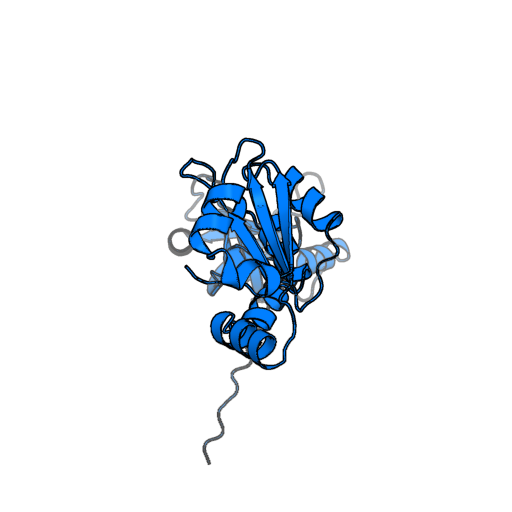218 SER A CA 1
ATOM 1767 C C . SER A 1 218 ? -17.637 9.954 11.780 1.00 51.81 218 SER A C 1
ATOM 1769 O O . SER A 1 218 ? -17.403 10.315 12.931 1.00 51.81 218 SER A O 1
ATOM 1771 N N . GLY A 1 219 ? -16.699 9.377 11.014 1.00 55.38 219 GLY A N 1
ATOM 1772 C CA . GLY A 1 219 ? -15.284 9.248 11.421 1.00 55.38 219 GLY A CA 1
ATOM 1773 C C . GLY A 1 219 ? -14.793 7.844 11.814 1.00 55.38 219 GLY A C 1
ATOM 1774 O O . GLY A 1 219 ? -13.868 7.746 12.610 1.00 55.38 219 GLY A O 1
ATOM 1775 N N . ILE A 1 220 ? -15.394 6.764 11.291 1.00 58.47 220 ILE A N 1
ATOM 1776 C CA . ILE A 1 220 ? -14.838 5.394 11.433 1.00 58.47 220 ILE A CA 1
ATOM 1777 C C . ILE A 1 220 ? -13.578 5.221 10.573 1.00 58.47 220 ILE A C 1
ATOM 1779 O O . ILE A 1 220 ? -12.692 4.454 10.935 1.00 58.47 220 ILE A O 1
ATOM 1783 N N . ASP A 1 221 ? -13.458 5.999 9.500 1.00 58.59 221 ASP A N 1
ATOM 1784 C CA . ASP A 1 221 ? -12.353 5.968 8.537 1.00 58.59 221 ASP A CA 1
ATOM 1785 C C . ASP A 1 221 ? -10.975 6.148 9.201 1.00 58.59 221 ASP A C 1
ATOM 1787 O O . ASP A 1 221 ? -9.954 5.715 8.675 1.00 58.59 221 ASP A O 1
ATOM 1791 N N . VAL A 1 222 ? -10.933 6.730 10.406 1.00 65.50 222 VAL A N 1
ATOM 1792 C CA . VAL A 1 222 ? -9.706 6.855 11.198 1.00 65.50 222 VAL A CA 1
ATOM 1793 C C . VAL A 1 222 ? -9.077 5.495 11.540 1.00 65.50 222 VAL A C 1
ATOM 1795 O O . VAL A 1 222 ? -7.853 5.396 11.611 1.00 65.50 222 VAL A O 1
ATOM 1798 N N . PHE A 1 223 ? -9.893 4.444 11.698 1.00 65.06 223 PHE A N 1
ATOM 1799 C CA . PHE A 1 223 ? -9.459 3.064 11.947 1.00 65.06 223 PHE A CA 1
ATOM 1800 C C . PHE A 1 223 ? -8.950 2.358 10.688 1.00 65.06 223 PHE A C 1
ATOM 1802 O O . PHE A 1 223 ? -8.312 1.317 10.797 1.00 65.06 223 PHE A O 1
ATOM 1809 N N . GLU A 1 224 ? -9.173 2.936 9.507 1.00 62.19 224 GLU A N 1
ATOM 1810 C CA . GLU A 1 224 ? -8.602 2.450 8.249 1.00 62.19 224 GLU A CA 1
ATOM 1811 C C . GLU A 1 224 ? -7.186 3.004 8.012 1.00 62.19 224 GLU A C 1
ATOM 1813 O O . GLU A 1 224 ? -6.485 2.586 7.085 1.00 62.19 224 GLU A O 1
ATOM 1818 N N . HIS A 1 225 ? -6.720 3.942 8.850 1.00 63.81 225 HIS A N 1
ATOM 1819 C CA . HIS A 1 225 ? -5.369 4.473 8.738 1.00 63.81 225 HIS A CA 1
ATOM 1820 C C . HIS A 1 225 ? -4.321 3.447 9.168 1.00 63.81 225 HIS A C 1
ATOM 1822 O O . HIS A 1 225 ? -4.219 3.058 10.329 1.00 63.81 225 HIS A O 1
ATOM 1828 N N . LYS A 1 226 ? -3.444 3.123 8.217 1.00 64.94 226 LYS A N 1
ATOM 1829 C CA . LYS A 1 226 ? -2.338 2.169 8.349 1.00 64.94 226 LYS A CA 1
ATOM 1830 C C . LYS A 1 226 ? -1.494 2.339 9.618 1.00 64.94 226 LYS A C 1
ATOM 1832 O O . LYS A 1 226 ? -1.165 1.352 10.266 1.00 64.94 226 LYS A O 1
ATOM 1837 N N . GLU A 1 227 ? -1.144 3.573 9.976 1.00 68.31 227 GLU A N 1
ATOM 1838 C CA . GLU A 1 227 ? -0.361 3.868 11.187 1.00 68.31 227 GLU A CA 1
ATOM 1839 C C . GLU A 1 227 ? -1.086 3.441 12.465 1.00 68.31 227 GLU A C 1
ATOM 1841 O O . GLU A 1 227 ? -0.462 2.915 13.383 1.00 68.31 227 GLU A O 1
ATOM 1846 N N . LEU A 1 228 ? -2.407 3.632 12.511 1.00 71.19 228 LEU A N 1
ATOM 1847 C CA . LEU A 1 228 ? -3.210 3.244 13.658 1.00 71.19 228 LEU A CA 1
ATOM 1848 C C . LEU A 1 228 ? -3.329 1.721 13.741 1.00 71.19 228 LEU A C 1
ATOM 1850 O O . LEU A 1 228 ? -3.093 1.164 14.810 1.00 71.19 228 LEU A O 1
ATOM 1854 N N . CYS A 1 229 ? -3.597 1.044 12.618 1.00 68.94 229 CYS A N 1
ATOM 1855 C CA . CYS A 1 229 ? -3.593 -0.420 12.564 1.00 68.94 229 CYS A CA 1
ATOM 1856 C C . CYS A 1 229 ? -2.250 -0.979 13.051 1.00 68.94 229 CYS A C 1
ATOM 1858 O O . CYS A 1 229 ? -2.221 -1.844 13.919 1.00 68.94 229 CYS A O 1
ATOM 1860 N N . LYS A 1 230 ? -1.128 -0.434 12.562 1.00 70.00 230 LYS A N 1
ATOM 1861 C CA . LYS A 1 230 ? 0.216 -0.844 12.984 1.00 70.00 230 LYS A CA 1
ATOM 1862 C C . LYS A 1 230 ? 0.406 -0.696 14.490 1.00 70.00 230 LYS A C 1
ATOM 1864 O O . LYS A 1 230 ? 0.859 -1.632 15.144 1.00 70.00 230 LYS A O 1
ATOM 1869 N N . LYS A 1 231 ? -0.004 0.445 15.046 1.00 73.81 231 LYS A N 1
ATOM 1870 C CA . LYS A 1 231 ? 0.110 0.699 16.480 1.00 73.81 231 LYS A CA 1
ATOM 1871 C C . LYS A 1 231 ? -0.712 -0.288 17.311 1.00 73.81 231 LYS A C 1
ATOM 1873 O O . LYS A 1 231 ? -0.227 -0.757 18.332 1.00 73.81 231 LYS A O 1
ATOM 1878 N N . VAL A 1 232 ? -1.919 -0.657 16.875 1.00 72.88 232 VAL A N 1
ATOM 1879 C CA . VAL A 1 232 ? -2.728 -1.681 17.565 1.00 72.88 232 VAL A CA 1
ATOM 1880 C C . VAL A 1 232 ? -2.075 -3.062 17.491 1.00 72.88 232 VAL A C 1
ATOM 1882 O O . VAL A 1 232 ? -2.038 -3.781 18.491 1.00 72.88 232 VAL A O 1
ATOM 1885 N N . LEU A 1 233 ? -1.495 -3.418 16.345 1.00 68.94 233 LEU A N 1
ATOM 1886 C CA . LEU A 1 233 ? -0.798 -4.693 16.178 1.00 68.94 233 LEU A CA 1
ATOM 1887 C C . LEU A 1 233 ? 0.444 -4.803 17.084 1.00 68.94 233 LEU A C 1
ATOM 1889 O O . LEU A 1 233 ? 0.698 -5.877 17.632 1.00 68.94 233 LEU A O 1
ATOM 1893 N N . GLU A 1 234 ? 1.164 -3.698 17.302 1.00 71.19 234 GLU A N 1
ATOM 1894 C CA . GLU A 1 234 ? 2.274 -3.603 18.265 1.00 71.19 234 GLU A CA 1
ATOM 1895 C C . GLU A 1 234 ? 1.818 -3.769 19.726 1.00 71.19 234 GLU A C 1
ATOM 1897 O O . GLU A 1 234 ? 2.576 -4.268 20.558 1.00 71.19 234 GLU A O 1
ATOM 1902 N N . LEU A 1 235 ? 0.573 -3.402 20.051 1.00 67.38 235 LEU A N 1
ATOM 1903 C CA . LEU A 1 235 ? 0.042 -3.450 21.418 1.00 67.38 235 LEU A CA 1
ATOM 1904 C C . LEU A 1 235 ? -0.290 -4.871 21.918 1.00 67.38 235 LEU A C 1
ATOM 1906 O O . LEU A 1 235 ? -0.675 -5.026 23.076 1.00 67.38 235 LEU A O 1
ATOM 1910 N N . ASN A 1 236 ? -0.128 -5.918 21.096 1.00 62.38 236 ASN A N 1
ATOM 1911 C CA . ASN A 1 236 ? -0.397 -7.317 21.469 1.00 62.38 236 ASN A CA 1
ATOM 1912 C C . ASN A 1 236 ? -1.773 -7.545 22.131 1.00 62.38 236 ASN A C 1
ATOM 1914 O O . ASN A 1 236 ? -1.920 -8.387 23.015 1.00 62.38 236 ASN A O 1
ATOM 1918 N N . VAL A 1 237 ? -2.789 -6.808 21.683 1.00 61.44 237 VAL A N 1
ATOM 1919 C CA . VAL A 1 237 ? -4.165 -6.910 22.190 1.00 61.44 237 VAL A CA 1
ATOM 1920 C C . VAL A 1 237 ? -4.970 -7.907 21.352 1.00 61.44 237 VAL A C 1
ATOM 1922 O O . VAL A 1 237 ? -4.691 -8.100 20.169 1.00 61.44 237 VAL A O 1
ATOM 1925 N N . LEU A 1 238 ? -5.968 -8.550 21.962 1.00 53.81 238 LEU A N 1
ATOM 1926 C CA . LEU A 1 238 ? -6.932 -9.414 21.273 1.00 53.81 238 LEU A CA 1
ATOM 1927 C C . LEU A 1 238 ? -8.046 -8.548 20.646 1.00 53.81 238 LEU A C 1
ATOM 1929 O O . LEU A 1 238 ? -8.719 -7.813 21.369 1.00 53.81 238 LEU A O 1
ATOM 1933 N N . GLU A 1 239 ? -8.256 -8.638 19.328 1.00 48.44 239 GLU A N 1
ATOM 1934 C CA . GLU A 1 239 ? -9.284 -7.877 18.587 1.00 48.44 239 GLU A CA 1
ATOM 1935 C C . GLU A 1 239 ? -10.582 -8.684 18.351 1.00 48.44 239 GLU A C 1
ATOM 1937 O O . GLU A 1 239 ? -10.548 -9.899 18.152 1.00 48.44 239 GLU A O 1
ATOM 1942 N N . LEU A 1 240 ? -11.736 -7.997 18.355 1.00 35.16 240 LEU A N 1
ATOM 1943 C CA . LEU A 1 240 ? -13.066 -8.538 18.021 1.00 35.16 240 LEU A CA 1
ATOM 1944 C C . LEU A 1 240 ? -13.409 -8.285 16.544 1.00 35.16 240 LEU A C 1
ATOM 1946 O O . LEU A 1 240 ? -13.237 -7.170 16.059 1.00 35.16 240 LEU A O 1
ATOM 1950 N N . GLN A 1 241 ? -14.013 -9.273 15.873 1.00 28.88 241 GLN A N 1
ATOM 1951 C CA . GLN A 1 241 ? -14.857 -9.013 14.700 1.00 28.88 241 GLN A CA 1
ATOM 1952 C C . GLN A 1 241 ? -16.256 -8.575 15.161 1.00 28.88 241 GLN A C 1
ATOM 1954 O O . GLN A 1 241 ? -16.832 -9.199 16.059 1.00 28.88 241 GLN A O 1
ATOM 1959 N N . HIS A 1 242 ? -16.789 -7.523 14.539 1.00 27.83 242 HIS A N 1
ATOM 1960 C CA . HIS A 1 242 ? -18.227 -7.256 14.496 1.00 27.83 242 HIS A CA 1
ATOM 1961 C C . HIS A 1 242 ? -18.834 -7.904 13.255 1.00 27.83 242 HIS A C 1
ATOM 1963 O O . HIS A 1 242 ? -18.203 -7.796 12.180 1.00 27.83 242 HIS A O 1
#

Mean predicted aligned error: 16.61 Å

Nearest PDB structures (foldseek):
  8ce8-assembly1_E  TM=6.723E-01  e=5.422E-04  Escherichia coli K-12
  1sr3-assembly1_A  TM=6.118E-01  e=1.472E-03  Escherichia coli
  8s0b-assembly1_6  TM=4.391E-01  e=3.728E-04  Homo sapiens
  6hv9-assembly1_7  TM=4.476E-01  e=4.496E-04  Saccharomyces cerevisiae
  7p5z-assembly1_5  TM=4.612E-01  e=8.999E-03  Saccharomyces cerevisiae S288C

Sequence (242 aa):
MQTRKNIDKPFTYYPWYILNQYNNSLSSNFDGRDIVVCGIYKDNKRSNYNGFYYDDLIGHNSDEGIRIKIGDILKASLVSGQYYELNGFLERGNVKDSNLPLIFNVAEIVGHDKLISKISESDFDLIKSKFESGLADIRSAIRTQLRENKYPKIVIITGNDSIVDKDFFSALGSENKDRYKIIFQKTNISSRTEIIYLFDQLEIKADNYLVFMRGGGSGIDVFEHKELCKKVLELNVLELQH

pLDDT: mean 75.83, std 15.05, range [27.83, 96.25]

Secondary structure (DSSP, 8-state):
--------PPPEE-HHHHHHHHHS-SS-TTTT-EEEEEEEEE---PPPBTTEEEEEEE-SSSS-EEEEEEEHHHHTT--TT-EEEEEEEEEEPPPBTTB--EEEEEEEEEEEETTGGGS-HHHHHHHHHHHHT----HHHHHHHHHHTT---EEEEEEETT---HHHHHHHH-GGGGGGSEEEEEEE-TT-HHHHHHHHHH----TTEEEEEE--S-S-GGGGG-HHHHHHHHHTTPPPPP-

Foldseek 3Di:
DDDPPPPPDFDEDEQVVVVVQVVVDVDDPQAPDKHKYKAFWAQPVDDDDPQWDWTWGAGLQDRHIAIEIEGPVQVVVDDGLWMFTFIFGWDWDDDDPNDTHIYTYGDDTPDTDRVSSPAHPVRVCLVVVVVVVPADPVVVLLVVCLVVLHAAEEEEEEEPPDPCPVVVDVVCDPVCPVSHNYHYDYFHLLDLVGLLVVLVVDPQDLRHAYHYDYDDDDRPCSCVDPVSVVSVSVSNYRDDDD

Radius of gyration: 26.07 Å; Cα contacts (8 Å, |Δi|>4): 380; chains: 1; bounding box: 56×59×72 Å